Protein AF-A0A367JZ45-F1 (afdb_monomer)

Nearest PDB struc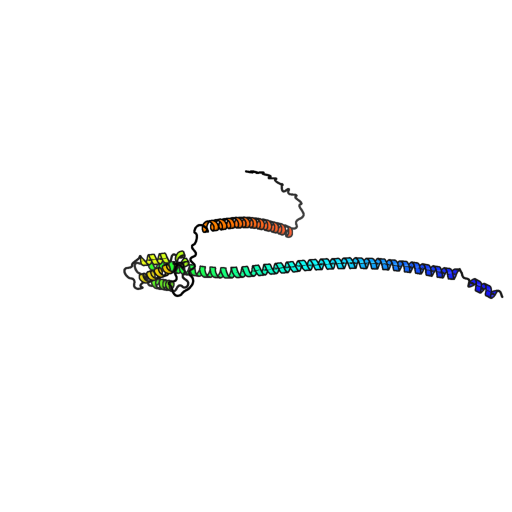tures (foldseek):
  8iyj-assembly1_R4  TM=3.536E-01  e=8.535E+00  Mus musculus

Mean predicted aligned error: 21.25 Å

Organism: Rhizopus stolonifer (NCBI:txid4846)

Secondary structure (DSSP, 8-state):
-THHHHHHHHH--HHHHHHHHHHHHHHHHHHHHHHHHHHHHHHHHHHHHHHHHHHHHHHHHHHHHHHHHHHHHHHHHHHHHHHHHHHHHHHHHHHHHHHHHHHHHHHHHHHHHHHHSSSS--HHHHHHHHHHHT-TT--HHHHHHTTHHHHHHHHHHPPPS--TT-HHHHHHHHHHHHHHHT--SS-----S----------TTHHHHHHHHHHHHHHHHHHHHHHHHHHHHHHHHHHHHHHHHHH-------------------------

Solvent-accessible surface area (backbone atoms only — not comparable to full-atom values): 15942 Å² total; per-residue (Å²): 129,70,74,62,57,54,56,50,53,66,66,58,40,65,67,56,57,50,5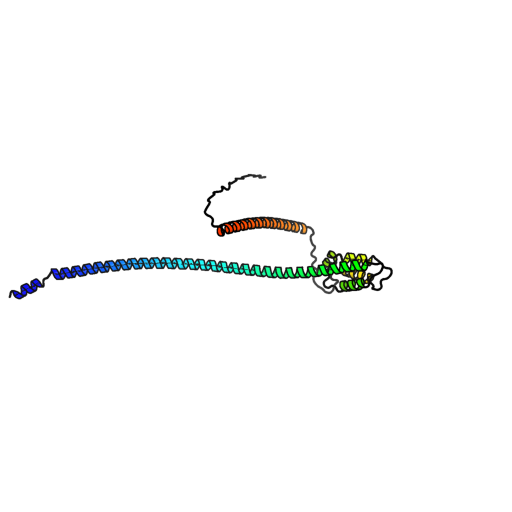2,51,51,53,50,52,52,51,49,50,52,51,52,52,53,49,53,51,52,50,50,53,54,48,52,51,50,50,52,52,50,52,54,51,53,52,54,51,53,52,50,53,52,51,53,51,53,53,53,52,50,53,54,52,51,52,51,53,51,54,52,51,51,55,52,50,54,54,51,52,55,54,50,55,52,52,54,54,51,50,54,51,50,53,56,53,36,47,50,46,54,50,35,53,52,39,51,69,70,56,82,45,71,42,72,67,28,50,56,46,49,51,53,61,73,67,50,79,87,80,44,40,66,58,37,58,75,55,40,42,54,58,50,27,50,54,46,55,72,55,81,56,94,52,64,96,74,45,59,50,58,53,28,45,52,50,38,53,50,51,58,57,52,62,55,74,94,81,69,82,84,82,82,82,88,82,82,92,76,86,77,81,77,68,85,72,57,57,61,57,53,50,51,50,52,50,52,55,51,52,54,51,50,53,50,51,52,53,50,52,50,52,51,49,54,50,51,52,50,51,48,52,52,49,49,52,67,78,51,79,66,76,89,77,85,70,87,75,84,79,76,84,76,83,75,88,72,90,77,88,78,92,131

Sequence (271 aa):
HNVNEEQIKERLAEGEVDQELIRLQNNQSTLSSEIQRLSTHLNEHEATKHSLLEKINDLEKEKQKQNEHIKQLHSHIKEKESTIQTLQTSAMEVDADTNKFEAFLDLRKRLRRSIFRGEEYSHDADVILSEVEQFKGVTFELVKQTSMGKLMKLITQRTFKTDPYHIHQRSTELLKHYAKLSIPVLAPTQTGRGSMVVLSVNAGREEELIMEMRGALSTLQEENTKLKQKLKLMQEGFKRLKEAIEHPSEPNIELDSFSLMDSSSDHVLLE

Structure (mmCIF, N/CA/C/O backbone):
data_AF-A0A367JZ45-F1
#
_entry.id   AF-A0A367JZ45-F1
#
loop_
_atom_site.group_PDB
_atom_site.id
_atom_site.type_symbol
_atom_site.label_atom_id
_atom_site.label_alt_id
_atom_site.label_comp_id
_atom_site.label_asym_id
_atom_site.label_entity_id
_atom_site.label_seq_id
_atom_site.pdbx_PDB_ins_code
_atom_site.Cartn_x
_atom_site.Cartn_y
_atom_site.Cartn_z
_atom_site.occupancy
_atom_site.B_iso_or_equiv
_atom_site.auth_seq_id
_atom_site.auth_comp_id
_atom_site.auth_asym_id
_atom_site.auth_atom_id
_atom_site.pdbx_PDB_model_num
ATOM 1 N N . HIS A 1 1 ? -74.337 -22.873 98.186 1.00 50.03 1 HIS A N 1
ATOM 2 C CA . HIS A 1 1 ? -74.145 -21.809 97.180 1.00 50.03 1 HIS A CA 1
ATOM 3 C C . HIS A 1 1 ? -72.691 -21.340 97.011 1.00 50.03 1 HIS A C 1
ATOM 5 O O . HIS A 1 1 ? -72.447 -20.634 96.050 1.00 50.03 1 HIS A O 1
ATOM 11 N N . ASN A 1 2 ? -71.713 -21.789 97.816 1.00 51.06 2 ASN A N 1
ATOM 12 C CA . ASN A 1 2 ? -70.320 -21.301 97.728 1.00 51.06 2 ASN A CA 1
ATOM 13 C C . ASN A 1 2 ? -69.438 -21.907 96.619 1.00 51.06 2 ASN A C 1
ATOM 15 O O . ASN A 1 2 ? -68.402 -21.338 96.313 1.00 51.06 2 ASN A O 1
ATOM 19 N N . VAL A 1 3 ? -69.829 -23.018 95.986 1.00 52.88 3 VAL A N 1
ATOM 20 C CA . VAL A 1 3 ? -68.952 -23.716 95.018 1.00 52.88 3 VAL A CA 1
ATOM 21 C C . VAL A 1 3 ? -68.835 -22.973 93.675 1.00 52.88 3 VAL A C 1
ATOM 23 O O . VAL A 1 3 ? -67.828 -23.099 92.989 1.00 52.88 3 VAL A O 1
ATOM 26 N N . ASN A 1 4 ? -69.820 -22.140 93.316 1.00 52.78 4 ASN A N 1
ATOM 27 C CA . ASN A 1 4 ? -69.794 -21.398 92.051 1.00 52.78 4 ASN A CA 1
ATOM 28 C C . ASN A 1 4 ? -69.031 -20.069 92.135 1.00 52.78 4 ASN A C 1
ATOM 30 O O . ASN A 1 4 ? -68.500 -19.632 91.123 1.00 52.78 4 ASN A O 1
ATOM 34 N N . GLU A 1 5 ? -68.939 -19.424 93.300 1.00 52.28 5 GLU A N 1
ATOM 35 C CA . GLU A 1 5 ? -68.187 -18.165 93.421 1.00 52.28 5 GLU A CA 1
ATOM 36 C C . GLU A 1 5 ? -66.673 -18.388 93.497 1.00 52.28 5 GLU A C 1
ATOM 38 O O . GLU A 1 5 ? -65.924 -17.569 92.971 1.00 52.28 5 GLU A O 1
ATOM 43 N N . GLU A 1 6 ? -66.209 -19.503 94.071 1.00 54.31 6 GLU A N 1
ATOM 44 C CA . GLU A 1 6 ? -64.788 -19.881 94.029 1.00 54.31 6 GLU A CA 1
ATOM 45 C C . GLU A 1 6 ? -64.353 -20.299 92.621 1.00 54.31 6 GLU A C 1
ATOM 47 O O . GLU A 1 6 ? -63.329 -19.820 92.156 1.00 54.31 6 GLU A O 1
ATOM 52 N N . GLN A 1 7 ? -65.170 -21.054 91.876 1.00 53.69 7 GLN A N 1
ATOM 53 C CA . GLN A 1 7 ? -64.872 -21.401 90.476 1.00 53.69 7 GLN A CA 1
ATOM 54 C C . GLN A 1 7 ? -64.932 -20.197 89.522 1.00 53.69 7 GLN A C 1
ATOM 56 O O . GLN A 1 7 ? -64.259 -20.186 88.492 1.00 53.69 7 GLN A O 1
ATOM 61 N N . ILE A 1 8 ? -65.728 -19.172 89.845 1.00 54.91 8 ILE A N 1
ATOM 62 C CA . ILE A 1 8 ? -65.777 -17.917 89.082 1.00 54.91 8 ILE A CA 1
ATOM 63 C C . ILE A 1 8 ? -64.606 -16.996 89.465 1.00 54.91 8 ILE A C 1
ATOM 65 O O . ILE A 1 8 ? -64.067 -16.334 88.586 1.00 54.91 8 ILE A O 1
ATOM 69 N N . LYS A 1 9 ? -64.147 -16.992 90.725 1.00 53.91 9 LYS A N 1
ATOM 70 C CA . LYS A 1 9 ? -62.942 -16.257 91.160 1.00 53.91 9 LYS A CA 1
ATOM 71 C C . LYS A 1 9 ? -61.630 -16.914 90.723 1.00 53.91 9 LYS A C 1
ATOM 73 O O . LYS A 1 9 ? -60.683 -16.205 90.422 1.00 53.91 9 LYS A O 1
ATOM 78 N N . GLU A 1 10 ? -61.596 -18.238 90.614 1.00 53.47 10 GLU A N 1
ATOM 79 C CA . GLU A 1 10 ? -60.477 -19.005 90.049 1.00 53.47 10 GLU A CA 1
ATOM 80 C C . GLU A 1 10 ? -60.390 -18.840 88.520 1.00 53.47 10 GLU A C 1
ATOM 82 O O . GLU A 1 10 ? -59.304 -18.872 87.951 1.00 53.47 10 GLU A O 1
ATOM 87 N N . ARG A 1 11 ? -61.527 -18.569 87.856 1.00 51.16 11 ARG A N 1
ATOM 88 C CA . ARG A 1 11 ? -61.599 -18.173 86.436 1.00 51.16 11 ARG A CA 1
ATOM 89 C C . ARG A 1 11 ? -61.439 -16.671 86.184 1.00 51.16 11 ARG A C 1
ATOM 91 O O . ARG A 1 11 ? -61.138 -16.293 85.056 1.00 51.16 11 ARG A O 1
ATOM 98 N N . LEU A 1 12 ? -61.572 -15.821 87.206 1.00 46.72 12 LEU A N 1
ATOM 99 C CA . LEU A 1 12 ? -61.081 -14.432 87.226 1.00 46.72 12 LEU A CA 1
ATOM 100 C C . LEU A 1 12 ? -59.554 -14.425 87.423 1.00 46.72 12 LEU A C 1
ATOM 102 O O . LEU A 1 12 ? -59.001 -13.689 88.237 1.00 46.72 12 LEU A O 1
ATOM 106 N N . ALA A 1 13 ? -58.874 -15.280 86.662 1.00 54.31 13 ALA A N 1
ATOM 107 C CA . ALA A 1 13 ? -57.441 -15.306 86.495 1.00 54.31 13 ALA A CA 1
ATOM 108 C C . ALA A 1 13 ? -57.025 -14.057 85.704 1.00 54.31 13 ALA A C 1
ATOM 110 O O . ALA A 1 13 ? -56.697 -14.126 84.520 1.00 54.31 13 ALA A O 1
ATOM 111 N N . GLU A 1 14 ? -57.008 -12.905 86.378 1.00 53.56 14 GLU A N 1
ATOM 112 C CA . GLU A 1 14 ? -56.306 -11.699 85.916 1.00 53.56 14 GLU A CA 1
ATOM 113 C C . GLU A 1 14 ? -54.862 -12.057 85.502 1.00 53.56 14 GLU A C 1
ATOM 115 O O . GLU A 1 14 ? -54.337 -11.511 84.542 1.00 53.56 14 GLU A O 1
ATOM 120 N N . GLY A 1 15 ? -54.272 -13.095 86.113 1.00 55.81 15 GLY A N 1
ATOM 121 C CA . GLY A 1 15 ? -52.968 -13.644 85.741 1.00 55.81 15 GLY A CA 1
ATOM 122 C C . GLY A 1 15 ? -52.887 -14.465 84.441 1.00 55.81 15 GLY A C 1
ATOM 123 O O . GLY A 1 15 ? -51.801 -14.515 83.871 1.00 55.81 15 GLY A O 1
ATOM 124 N N . GLU A 1 16 ? -53.956 -15.104 83.942 1.00 60.00 16 GLU A N 1
ATOM 125 C CA . GLU A 1 16 ? -53.906 -15.824 82.645 1.00 60.00 16 GLU A CA 1
ATOM 126 C C . GLU A 1 16 ? -54.104 -14.865 81.468 1.00 60.00 16 GLU A C 1
ATOM 128 O O . GLU A 1 16 ? -53.360 -14.932 80.488 1.00 60.00 16 GLU A O 1
ATOM 133 N N . VAL A 1 17 ? -55.046 -13.926 81.595 1.00 67.38 17 VAL A N 1
ATOM 134 C CA . VAL A 1 17 ? -55.303 -12.900 80.573 1.00 67.38 17 VAL A CA 1
ATOM 135 C C . VAL A 1 17 ? -54.111 -11.944 80.450 1.00 67.38 17 VAL A C 1
ATOM 137 O O . VAL A 1 17 ? -53.692 -11.645 79.331 1.00 67.38 17 VAL A O 1
ATOM 140 N N . ASP A 1 18 ? -53.492 -11.539 81.566 1.00 75.25 18 ASP A N 1
ATOM 141 C CA . ASP A 1 18 ? -52.266 -10.730 81.533 1.00 75.25 18 ASP A CA 1
ATOM 142 C C . ASP A 1 18 ? -51.076 -11.506 80.952 1.00 75.25 18 ASP A C 1
ATOM 144 O O . ASP A 1 18 ? -50.286 -10.945 80.192 1.00 75.25 18 ASP A O 1
ATOM 148 N N . GLN A 1 19 ? -50.942 -12.808 81.235 1.00 81.69 19 GLN A N 1
ATOM 149 C CA . GLN A 1 19 ? -49.889 -13.628 80.622 1.00 81.69 19 GLN A CA 1
ATOM 150 C C . 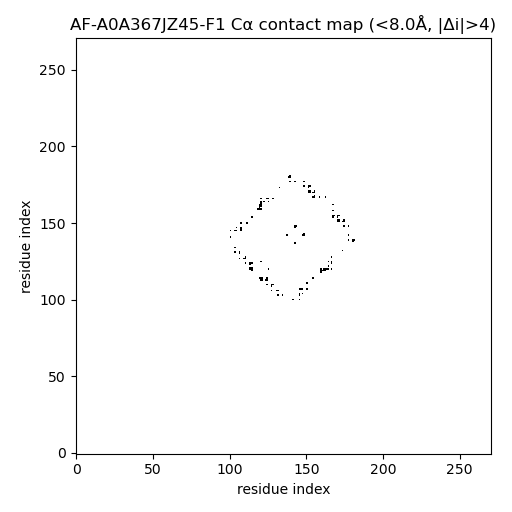GLN A 1 19 ? -50.060 -13.763 79.106 1.00 81.69 19 GLN A C 1
ATOM 152 O O . GLN A 1 19 ? -49.068 -13.734 78.370 1.00 81.69 19 GLN A O 1
ATOM 157 N N . GLU A 1 20 ? -51.290 -13.911 78.620 1.00 86.00 20 GLU A N 1
ATOM 158 C CA . GLU A 1 20 ? -51.578 -13.995 77.189 1.00 86.00 20 GLU A CA 1
ATOM 159 C C . GLU A 1 20 ? -51.372 -12.645 76.484 1.00 86.00 20 GLU A C 1
ATOM 161 O O . GLU A 1 20 ? -50.767 -12.598 75.408 1.00 86.00 20 GLU A O 1
ATOM 166 N N . LEU A 1 21 ? -51.746 -11.538 77.133 1.00 86.12 21 LEU A N 1
ATOM 167 C CA . LEU A 1 21 ? -51.479 -10.182 76.652 1.00 86.12 21 LEU A CA 1
ATOM 168 C C . LEU A 1 21 ? -49.971 -9.900 76.558 1.00 86.12 21 LEU A C 1
ATOM 170 O O . LEU A 1 21 ? -49.502 -9.414 75.529 1.00 86.12 21 LEU A O 1
ATOM 174 N N . ILE A 1 22 ? -49.191 -10.278 77.577 1.00 88.50 22 ILE A N 1
ATOM 175 C CA . ILE A 1 22 ? -47.724 -10.153 77.575 1.00 88.50 22 ILE A CA 1
ATOM 176 C C . ILE A 1 22 ? -47.105 -10.988 76.444 1.00 88.50 22 ILE A C 1
ATOM 178 O O . ILE A 1 22 ? -46.196 -10.523 75.754 1.00 88.50 22 ILE A O 1
ATOM 182 N N . ARG A 1 23 ? -47.596 -12.212 76.199 1.00 91.19 23 ARG A N 1
ATOM 183 C CA . ARG A 1 23 ? -47.135 -13.047 75.073 1.00 91.19 23 ARG A CA 1
ATOM 184 C C . ARG A 1 23 ? -47.431 -12.403 73.724 1.00 91.19 23 ARG A C 1
ATOM 186 O O . ARG A 1 23 ? -46.550 -12.373 72.868 1.00 91.19 23 ARG A O 1
ATOM 193 N N . LEU A 1 24 ? -48.633 -11.864 73.537 1.00 92.00 24 LEU A N 1
ATOM 194 C CA . LEU A 1 24 ? -49.008 -11.134 72.324 1.00 92.00 24 LEU A CA 1
ATOM 195 C C . LEU A 1 24 ? -48.123 -9.904 72.110 1.00 92.00 24 LEU A C 1
ATOM 197 O O . LEU A 1 24 ? -47.658 -9.676 70.996 1.00 92.00 24 LEU A O 1
ATOM 201 N N . GLN A 1 25 ? -47.828 -9.160 73.172 1.00 92.56 25 GLN A N 1
ATOM 202 C CA . GLN A 1 25 ? -46.975 -7.975 73.121 1.00 92.56 25 GLN A CA 1
ATOM 203 C C . GLN A 1 25 ? -45.516 -8.332 72.780 1.00 92.56 25 GLN A C 1
ATOM 205 O O . GLN A 1 25 ? -44.888 -7.673 71.950 1.00 92.56 25 GLN A O 1
ATOM 210 N N . ASN A 1 26 ? -44.998 -9.432 73.335 1.00 92.81 26 ASN A N 1
ATOM 211 C CA . ASN A 1 26 ? -43.682 -9.974 72.986 1.00 92.81 26 ASN A CA 1
ATOM 212 C C . ASN A 1 26 ? -43.626 -10.470 71.534 1.00 92.81 26 ASN A C 1
ATOM 214 O O . ASN A 1 26 ? -42.658 -10.196 70.821 1.00 92.81 26 ASN A O 1
ATOM 218 N N . ASN A 1 27 ? -44.675 -11.148 71.064 1.00 94.31 27 ASN A N 1
ATOM 219 C CA . ASN A 1 27 ? -44.781 -11.584 69.674 1.00 94.31 27 ASN A CA 1
ATOM 220 C C . ASN A 1 27 ? -44.848 -10.385 68.722 1.00 94.31 27 ASN A C 1
ATOM 222 O O . ASN A 1 27 ? -44.156 -10.378 67.709 1.00 94.31 27 ASN A O 1
ATOM 226 N N . GLN A 1 28 ? -45.615 -9.347 69.062 1.00 95.06 28 GLN A N 1
ATOM 227 C CA . GLN A 1 28 ? -45.699 -8.112 68.284 1.00 95.06 28 GLN A CA 1
ATOM 228 C C . GLN A 1 28 ? -44.343 -7.400 68.209 1.00 95.06 28 GLN A C 1
ATOM 230 O O . GLN A 1 28 ? -43.940 -6.970 67.130 1.00 95.06 28 GLN A O 1
ATOM 235 N N . SER A 1 29 ? -43.617 -7.317 69.328 1.00 95.00 29 SER A N 1
ATOM 236 C CA . SER A 1 29 ? -42.257 -6.766 69.370 1.00 95.00 29 SER A CA 1
ATOM 237 C C . SER A 1 29 ? -41.299 -7.560 68.475 1.00 95.00 29 SER A C 1
ATOM 239 O O . SER A 1 29 ? -40.588 -6.984 67.648 1.00 95.00 29 SER A O 1
ATOM 241 N N . THR A 1 30 ? -41.352 -8.893 68.555 1.00 95.50 30 THR A N 1
ATOM 242 C CA . THR A 1 30 ? -40.528 -9.790 67.731 1.00 95.50 30 THR A CA 1
ATOM 243 C C . THR A 1 30 ? -40.833 -9.605 66.246 1.00 95.50 30 THR A C 1
ATOM 245 O O . THR A 1 30 ? -39.921 -9.359 65.458 1.00 95.50 30 THR A O 1
ATOM 248 N N . LEU A 1 31 ? -42.111 -9.613 65.864 1.00 95.69 31 LEU A N 1
ATOM 249 C CA . LEU A 1 31 ? -42.534 -9.429 64.477 1.00 95.69 31 LEU A CA 1
ATOM 250 C C . LEU A 1 31 ? -42.145 -8.043 63.946 1.00 95.69 31 LEU A C 1
ATOM 252 O O . LEU A 1 31 ? -41.686 -7.913 62.816 1.00 95.69 31 LEU A O 1
ATOM 256 N N . SER A 1 32 ? -42.269 -7.002 64.775 1.00 96.25 32 SER A N 1
ATOM 257 C CA . SER A 1 32 ? -41.842 -5.646 64.421 1.00 96.25 32 SER A CA 1
ATOM 258 C C . SER A 1 32 ? -40.332 -5.569 64.186 1.00 96.25 32 SER A C 1
ATOM 260 O O . SER A 1 32 ? -39.891 -4.895 63.254 1.00 96.25 32 SER A O 1
ATOM 262 N N . SER A 1 33 ? -39.538 -6.269 65.000 1.00 96.00 33 SER A N 1
ATOM 263 C CA . SER A 1 33 ? -38.084 -6.335 64.826 1.00 96.00 33 SER A CA 1
ATOM 264 C C . SER A 1 33 ? -37.697 -7.064 63.534 1.00 96.00 33 SER A C 1
ATOM 266 O O . SER A 1 33 ? -36.792 -6.636 62.816 1.00 96.00 33 SER A O 1
ATOM 268 N N . GLU A 1 34 ? -38.436 -8.116 63.177 1.00 96.88 34 GLU A N 1
ATOM 269 C CA . GLU A 1 34 ? -38.213 -8.873 61.948 1.00 96.88 34 GLU A CA 1
ATOM 270 C C . GLU A 1 34 ? -38.610 -8.071 60.703 1.00 96.88 34 GLU A C 1
ATOM 272 O O . GLU A 1 34 ? -37.856 -8.044 59.730 1.00 96.88 34 GLU A O 1
ATOM 277 N N . ILE A 1 35 ? -39.722 -7.329 60.756 1.00 96.81 35 ILE A N 1
ATOM 278 C CA . ILE A 1 35 ? -40.128 -6.393 59.696 1.00 96.81 35 ILE A CA 1
ATOM 279 C C . ILE A 1 35 ? -39.058 -5.316 59.486 1.00 96.81 35 ILE A C 1
ATOM 281 O O . ILE A 1 35 ? -38.701 -5.024 58.344 1.00 96.81 35 ILE A O 1
ATOM 285 N N . GLN A 1 36 ? -38.510 -4.744 60.563 1.00 96.25 36 GLN A N 1
ATOM 286 C CA . GLN A 1 36 ? -37.413 -3.779 60.452 1.00 96.25 36 GLN A CA 1
ATOM 287 C C . GLN A 1 36 ? -36.176 -4.404 59.805 1.00 96.25 36 GLN A C 1
ATOM 289 O O . GLN A 1 36 ? -35.610 -3.806 58.891 1.00 96.25 36 GLN A O 1
ATOM 294 N N . ARG A 1 37 ? -35.800 -5.623 60.209 1.00 97.25 37 ARG A N 1
ATOM 295 C CA . ARG A 1 37 ? -34.661 -6.343 59.625 1.00 97.25 37 ARG A CA 1
ATOM 296 C C . ARG A 1 37 ? -34.859 -6.653 58.140 1.00 97.25 37 ARG A C 1
ATOM 298 O O . ARG A 1 37 ? -33.922 -6.550 57.354 1.00 97.25 37 ARG A O 1
ATOM 305 N N . LEU A 1 38 ? -36.069 -7.034 57.737 1.00 97.38 38 LEU A N 1
ATOM 306 C CA . LEU A 1 38 ? -36.395 -7.259 56.329 1.00 97.38 38 LEU A CA 1
ATOM 307 C C . LEU A 1 38 ? -36.345 -5.953 55.531 1.00 97.38 38 LEU A C 1
ATOM 309 O O . LEU A 1 38 ? -35.819 -5.945 54.423 1.00 97.38 38 LEU A O 1
ATOM 313 N N . SER A 1 39 ? -36.825 -4.848 56.105 1.00 96.56 39 SER A N 1
ATOM 314 C CA . SER A 1 39 ? -36.772 -3.523 55.477 1.00 96.56 39 SER A CA 1
ATOM 315 C C . SER A 1 39 ? -35.334 -3.052 55.240 1.00 96.56 39 SER A C 1
ATOM 317 O O . SER A 1 39 ? -35.002 -2.613 54.139 1.00 96.56 39 SER A O 1
ATOM 319 N N . THR A 1 40 ? -34.438 -3.219 56.222 1.00 96.81 40 THR A N 1
ATOM 320 C CA . THR A 1 40 ? -33.014 -2.887 56.040 1.00 96.81 40 THR A CA 1
ATOM 321 C C . THR A 1 40 ? -32.376 -3.746 54.954 1.00 96.81 40 THR A C 1
ATOM 323 O O . THR A 1 40 ? -31.704 -3.218 54.072 1.00 96.81 40 THR A O 1
ATOM 326 N N . HIS A 1 41 ? -32.654 -5.051 54.954 1.00 97.25 41 HIS A N 1
ATOM 327 C CA . HIS A 1 41 ? -32.102 -5.974 53.964 1.00 97.25 41 HIS A CA 1
ATOM 328 C C . HIS A 1 41 ? -32.631 -5.703 52.543 1.00 97.25 41 HIS A C 1
ATOM 330 O O . HIS A 1 41 ? -31.920 -5.905 51.557 1.00 97.25 41 HIS A O 1
ATOM 336 N N . LEU A 1 42 ? -33.876 -5.233 52.422 1.00 97.12 42 LEU A N 1
ATOM 337 C CA . LEU A 1 42 ? -34.467 -4.830 51.149 1.00 97.12 42 LEU A CA 1
ATOM 338 C C . LEU A 1 42 ? -33.807 -3.549 50.624 1.00 97.12 42 LEU A C 1
ATOM 340 O O . LEU A 1 42 ? -33.414 -3.514 49.460 1.00 97.12 42 LEU A O 1
ATOM 344 N N . ASN A 1 43 ? -33.582 -2.554 51.486 1.00 96.50 43 ASN A N 1
ATOM 345 C CA . ASN A 1 43 ? -32.869 -1.327 51.118 1.00 96.50 43 ASN A CA 1
ATOM 346 C C . ASN A 1 43 ? -31.418 -1.603 50.684 1.00 96.50 43 ASN A C 1
ATOM 348 O O . ASN A 1 43 ? -30.945 -1.040 49.698 1.00 96.50 43 ASN A O 1
ATOM 352 N N . GLU A 1 44 ? -30.711 -2.502 51.372 1.00 97.06 44 GLU A N 1
ATOM 353 C CA . GLU A 1 44 ? -29.365 -2.942 50.975 1.00 97.06 44 GLU A CA 1
ATOM 354 C C . GLU A 1 44 ? -29.375 -3.641 49.606 1.00 97.06 44 GLU A C 1
ATOM 356 O O . GLU A 1 44 ? -28.514 -3.396 48.753 1.00 97.06 44 GLU A O 1
ATOM 361 N N . HIS A 1 45 ? -30.382 -4.480 49.353 1.00 97.50 45 HIS A N 1
ATOM 362 C CA . HIS A 1 45 ? -30.555 -5.130 48.058 1.00 97.50 45 HIS A CA 1
ATOM 363 C C . HIS A 1 45 ? -30.874 -4.119 46.941 1.00 97.50 45 HIS A C 1
ATOM 365 O O . HIS A 1 45 ? -30.386 -4.246 45.817 1.00 97.50 45 HIS A O 1
ATOM 371 N N . GLU A 1 46 ? -31.660 -3.081 47.222 1.00 97.56 46 GLU A N 1
ATOM 372 C CA . GLU A 1 46 ? -31.913 -2.004 46.261 1.00 97.56 46 GLU A CA 1
ATOM 373 C C . GLU A 1 46 ? -30.653 -1.186 45.964 1.00 97.56 46 GLU A C 1
ATOM 375 O O . GLU A 1 46 ? -30.371 -0.906 44.795 1.00 97.56 46 GLU A O 1
ATOM 380 N N . ALA A 1 47 ? -29.850 -0.873 46.983 1.00 96.50 47 ALA A N 1
ATOM 381 C CA . ALA A 1 47 ? -28.588 -0.159 46.814 1.00 96.50 47 ALA A CA 1
ATOM 382 C C . ALA A 1 47 ? -27.587 -0.957 45.960 1.00 96.50 47 ALA A C 1
ATOM 384 O O . ALA A 1 47 ? -27.001 -0.428 45.012 1.00 96.50 47 ALA A O 1
ATOM 385 N N . THR A 1 48 ? -27.431 -2.253 46.244 1.00 97.50 48 THR A N 1
ATOM 386 C CA . THR A 1 48 ? -26.558 -3.141 45.456 1.00 97.50 48 THR A CA 1
ATOM 387 C C . THR A 1 48 ? -27.055 -3.297 44.022 1.00 97.50 48 THR A C 1
ATOM 389 O O . THR A 1 48 ? -26.261 -3.193 43.086 1.00 97.50 48 THR A O 1
ATOM 392 N N . LYS A 1 49 ? -28.369 -3.454 43.817 1.00 98.06 49 LYS A N 1
ATOM 393 C CA . LYS A 1 49 ? -28.977 -3.460 42.480 1.00 98.06 49 LYS A CA 1
ATOM 394 C C . LYS A 1 49 ? -28.657 -2.176 41.714 1.00 98.06 49 LYS A C 1
ATOM 396 O O . LYS A 1 49 ? -28.298 -2.255 40.542 1.00 98.06 49 LYS A O 1
ATOM 401 N N . HIS A 1 50 ? -28.782 -1.011 42.348 1.00 97.56 50 HIS A N 1
ATOM 402 C CA . HIS A 1 50 ? -28.506 0.264 41.689 1.00 97.56 50 HIS A CA 1
ATOM 403 C C . HIS A 1 50 ? -27.031 0.385 41.283 1.00 97.56 50 HIS A C 1
ATOM 405 O O . HIS A 1 50 ? -26.738 0.700 40.132 1.00 97.56 50 HIS A O 1
ATOM 411 N N . SER A 1 51 ? -26.112 0.008 42.178 1.00 97.94 51 SER A N 1
ATOM 412 C CA . SER A 1 51 ? -24.670 -0.017 41.894 1.00 97.94 51 SER A CA 1
ATOM 413 C C . SER A 1 51 ? -24.307 -0.961 40.739 1.00 97.94 51 SER A C 1
ATOM 415 O O . SER A 1 51 ? -23.489 -0.623 39.882 1.00 97.94 51 SER A O 1
ATOM 417 N N . LEU A 1 52 ? -24.939 -2.137 40.666 1.00 98.00 52 LEU A N 1
ATOM 418 C CA . LEU A 1 52 ? -24.722 -3.073 39.561 1.00 98.00 52 LEU A CA 1
ATOM 419 C C . LEU A 1 52 ? -25.244 -2.528 38.228 1.00 98.00 52 LEU A C 1
ATOM 421 O O . LEU A 1 52 ? -24.576 -2.691 37.210 1.00 98.00 52 LEU A O 1
ATOM 425 N N . LEU A 1 53 ? -26.405 -1.869 38.224 1.00 97.88 53 LEU A N 1
ATOM 426 C CA . LEU A 1 53 ? -26.959 -1.248 37.017 1.00 97.88 53 LEU A CA 1
ATOM 427 C C . LEU A 1 53 ? -26.073 -0.110 36.498 1.00 97.88 53 LEU A C 1
ATOM 429 O O . LEU A 1 53 ? -25.857 -0.011 35.291 1.00 97.88 53 LEU A O 1
ATOM 433 N N . GLU A 1 54 ? -25.516 0.705 37.391 1.00 97.75 54 GLU A N 1
ATOM 434 C CA . GLU A 1 54 ? -24.556 1.750 37.026 1.00 97.75 54 GLU A CA 1
ATOM 435 C C . GLU A 1 54 ? -23.288 1.146 36.408 1.00 97.75 54 GLU A C 1
ATOM 437 O O . GLU A 1 54 ? -22.870 1.541 35.319 1.00 97.75 54 GLU A O 1
ATOM 442 N N . LYS A 1 55 ? -22.750 0.089 37.026 1.00 98.12 55 LYS A N 1
ATOM 443 C CA . LYS A 1 55 ? -21.579 -0.621 36.503 1.00 98.12 55 LYS A CA 1
ATOM 444 C C . LYS A 1 55 ? -21.830 -1.264 35.137 1.00 98.12 55 LYS A C 1
ATOM 446 O O . LYS A 1 55 ? -20.934 -1.271 34.297 1.00 98.12 55 LYS A O 1
ATOM 451 N N . ILE A 1 56 ? -23.030 -1.797 34.896 1.00 97.88 56 ILE A N 1
ATOM 452 C CA . ILE A 1 56 ? -23.425 -2.313 33.577 1.00 97.88 56 ILE A CA 1
ATOM 453 C C . ILE A 1 56 ? -23.409 -1.184 32.542 1.00 97.88 56 ILE A C 1
ATOM 455 O O . ILE A 1 56 ? -22.811 -1.352 31.482 1.00 97.88 56 ILE A O 1
ATOM 459 N N . ASN A 1 57 ? -23.989 -0.028 32.862 1.00 97.75 57 ASN A N 1
ATOM 460 C CA . ASN A 1 57 ? -24.029 1.124 31.960 1.00 97.75 57 ASN A CA 1
ATOM 461 C C . ASN A 1 57 ? -22.620 1.636 31.604 1.00 97.75 57 ASN A C 1
ATOM 463 O O . ASN A 1 57 ? -22.339 1.963 30.449 1.00 97.75 57 ASN A O 1
ATOM 467 N N . ASP A 1 58 ? -21.704 1.668 32.573 1.00 97.81 58 ASP A N 1
ATOM 468 C CA . ASP A 1 58 ? -20.313 2.058 32.325 1.00 97.81 58 ASP A CA 1
ATOM 469 C C . ASP A 1 58 ? -19.583 1.056 31.423 1.00 97.81 58 ASP A C 1
ATOM 471 O O . ASP A 1 58 ? -18.890 1.452 30.480 1.00 97.81 58 ASP A O 1
ATOM 475 N N . LEU A 1 59 ? -19.784 -0.245 31.654 1.00 97.56 59 LEU A N 1
ATOM 476 C CA . LEU A 1 59 ? -19.226 -1.298 30.805 1.00 97.56 59 LEU A CA 1
ATOM 477 C C . LEU A 1 59 ? -19.798 -1.259 29.381 1.00 97.56 59 LEU A C 1
ATOM 479 O O . LEU A 1 59 ? -19.065 -1.497 28.421 1.00 97.56 59 LEU A O 1
ATOM 483 N N . GLU A 1 60 ? -21.080 -0.934 29.215 1.00 97.25 60 GLU A N 1
ATOM 484 C CA . GLU A 1 60 ? -21.703 -0.771 27.898 1.00 97.25 60 GLU A CA 1
ATOM 485 C C . GLU A 1 60 ? -21.108 0.412 27.126 1.00 97.25 60 GLU A C 1
ATOM 487 O O . GLU A 1 60 ? -20.779 0.269 25.943 1.00 97.25 60 GLU A O 1
ATOM 492 N N . LYS A 1 61 ? -20.880 1.549 27.795 1.00 97.62 61 LYS A N 1
ATOM 493 C CA . LYS A 1 61 ? -20.200 2.708 27.195 1.00 97.62 61 LYS A CA 1
ATOM 494 C C . LYS A 1 61 ? -18.767 2.382 26.788 1.00 97.62 61 LYS A C 1
ATOM 496 O O . LYS A 1 61 ? -18.341 2.757 25.696 1.00 97.62 61 LYS A O 1
ATOM 501 N N . GLU A 1 62 ? -18.020 1.684 27.639 1.00 97.38 62 GLU A N 1
ATOM 502 C CA . GLU A 1 62 ? -16.640 1.294 27.337 1.00 97.38 62 GLU A CA 1
ATOM 503 C C . GLU A 1 62 ? -16.581 0.317 26.156 1.00 97.38 62 GLU A C 1
ATOM 505 O O . GLU A 1 62 ? -15.815 0.515 25.211 1.00 97.38 62 GLU A O 1
ATOM 510 N N . LYS A 1 63 ? -17.475 -0.677 26.129 1.00 97.62 63 LYS A N 1
ATOM 511 C CA . LYS A 1 63 ? -17.628 -1.592 24.992 1.00 97.62 63 LYS A CA 1
ATOM 512 C C . LYS A 1 63 ? -17.927 -0.841 23.694 1.00 97.62 63 LYS A C 1
ATOM 514 O O . LYS A 1 63 ? -17.389 -1.197 22.644 1.00 97.62 63 LYS A O 1
ATOM 519 N N . GLN A 1 64 ? -18.776 0.187 23.739 1.00 97.12 64 GLN A N 1
ATOM 520 C CA . GLN A 1 64 ? -19.084 0.995 22.561 1.00 97.12 64 GLN A CA 1
ATOM 521 C C . GLN A 1 64 ? -17.842 1.732 22.039 1.00 97.12 64 GLN A C 1
ATOM 523 O O . GLN A 1 64 ? -17.547 1.637 20.846 1.00 97.12 64 GLN A O 1
ATOM 528 N N . LYS A 1 65 ? -17.070 2.379 22.922 1.00 96.88 65 LYS A N 1
ATOM 529 C CA . LYS A 1 65 ? -15.814 3.058 22.556 1.00 96.88 65 LYS A CA 1
ATOM 530 C C . LYS A 1 65 ? -14.799 2.100 21.939 1.00 96.88 65 LYS A C 1
ATOM 532 O O . LYS A 1 65 ? -14.204 2.403 20.906 1.00 96.88 65 LYS A O 1
ATOM 537 N N . GLN A 1 66 ? -14.628 0.920 22.532 1.00 95.75 66 GLN A N 1
ATOM 538 C CA . GLN A 1 66 ? -13.728 -0.103 21.996 1.00 95.75 66 GLN A CA 1
ATOM 539 C C . GLN A 1 66 ? -14.165 -0.564 20.604 1.00 95.75 66 GLN A C 1
ATOM 541 O O . GLN A 1 66 ? -13.335 -0.706 19.707 1.00 95.75 66 GLN A O 1
ATOM 546 N N . ASN A 1 67 ? -15.469 -0.737 20.383 1.00 96.31 67 ASN A N 1
ATOM 547 C CA . ASN A 1 67 ? -15.997 -1.123 19.078 1.00 96.31 67 ASN A CA 1
ATOM 548 C C . ASN A 1 67 ? -15.775 -0.032 18.011 1.00 96.31 67 ASN A C 1
ATOM 550 O O . ASN A 1 67 ? -15.475 -0.338 16.858 1.00 96.31 67 ASN A O 1
ATOM 554 N N . GLU A 1 68 ? -15.885 1.245 18.381 1.00 95.94 68 GLU A N 1
ATOM 555 C CA . GLU A 1 68 ? -15.544 2.371 17.503 1.00 95.94 68 GLU A CA 1
ATOM 556 C C . GLU A 1 68 ? -14.047 2.394 17.167 1.00 95.94 68 GLU A C 1
ATOM 558 O O . GLU A 1 68 ? -13.684 2.539 15.997 1.00 95.94 68 GLU A O 1
ATOM 563 N N . HIS A 1 69 ? -13.180 2.154 18.152 1.00 96.12 69 HIS A N 1
ATOM 564 C CA . HIS A 1 69 ? -11.737 2.071 17.933 1.00 96.12 69 HIS A CA 1
ATOM 565 C C . HIS A 1 69 ? -11.351 0.911 17.000 1.00 96.12 69 HIS A C 1
ATOM 567 O O . HIS A 1 69 ? -10.573 1.094 16.063 1.00 96.12 69 HIS A O 1
ATOM 573 N N . ILE A 1 70 ? -11.957 -0.268 17.179 1.00 96.38 70 ILE A N 1
ATOM 574 C CA . ILE A 1 70 ? -11.752 -1.424 16.291 1.00 96.38 70 ILE A CA 1
ATOM 575 C C . ILE A 1 70 ? -12.167 -1.090 14.851 1.00 96.38 70 ILE A C 1
ATOM 577 O O . ILE A 1 70 ? -11.453 -1.431 13.907 1.00 96.38 70 ILE A O 1
ATOM 581 N N . LYS A 1 71 ? -13.291 -0.389 14.656 1.00 95.56 71 LYS A N 1
ATOM 582 C CA . LYS A 1 71 ? -13.724 0.050 13.318 1.00 95.56 71 LYS A CA 1
ATOM 583 C C . LYS A 1 71 ? -12.709 0.991 12.665 1.00 95.56 71 LYS A C 1
ATOM 585 O O . LYS A 1 71 ? -12.427 0.837 11.477 1.00 95.56 71 LYS A O 1
ATOM 590 N N . GLN A 1 72 ? -12.145 1.929 13.424 1.00 96.25 72 GLN A N 1
ATOM 591 C CA . GLN A 1 72 ? -11.102 2.833 12.926 1.00 96.25 72 GLN A CA 1
ATOM 592 C C . GLN A 1 72 ? -9.838 2.065 12.522 1.00 96.25 72 GLN A C 1
ATOM 594 O O . GLN A 1 72 ? -9.317 2.270 11.426 1.00 96.25 72 GLN A O 1
ATOM 599 N N . LEU A 1 73 ? -9.386 1.126 13.359 1.00 96.00 73 LEU A N 1
ATOM 600 C CA . LEU A 1 73 ? -8.231 0.279 13.055 1.00 96.00 73 LEU A CA 1
ATOM 601 C C . LEU A 1 73 ? -8.447 -0.556 11.788 1.00 96.00 73 LEU A C 1
ATOM 603 O O . LEU A 1 73 ? -7.566 -0.590 10.931 1.00 96.00 73 LEU A O 1
ATOM 607 N N . HIS A 1 74 ? -9.624 -1.164 11.610 1.00 94.50 74 HIS A N 1
ATOM 608 C CA . HIS A 1 74 ? -9.946 -1.884 10.374 1.00 94.50 74 HIS A CA 1
ATOM 609 C C . HIS A 1 74 ? -9.892 -0.986 9.133 1.00 94.50 74 HIS A C 1
ATOM 611 O O . HIS A 1 74 ? -9.404 -1.419 8.089 1.00 94.50 74 HIS A O 1
ATOM 617 N N . SER A 1 75 ? -10.352 0.265 9.236 1.00 94.31 75 SER A N 1
ATOM 618 C CA . SER A 1 75 ? -10.250 1.224 8.132 1.00 94.31 75 SER A CA 1
ATOM 619 C C . SER A 1 75 ? -8.792 1.507 7.762 1.00 94.31 75 SER A C 1
ATOM 621 O O . SER A 1 75 ? -8.441 1.468 6.584 1.00 94.31 75 SER A O 1
ATOM 623 N N . HIS A 1 76 ? -7.929 1.729 8.758 1.00 93.75 76 HIS A N 1
ATOM 624 C CA . HIS A 1 76 ? -6.502 1.952 8.526 1.00 93.75 76 HIS A CA 1
ATOM 625 C C . HIS A 1 76 ? -5.796 0.727 7.940 1.00 93.75 76 HIS A C 1
ATOM 627 O O . HIS A 1 76 ? -4.974 0.877 7.039 1.00 93.75 76 HIS A O 1
ATOM 633 N N . ILE A 1 77 ? -6.121 -0.482 8.406 1.00 94.38 77 ILE A N 1
ATOM 634 C CA . ILE A 1 77 ? -5.559 -1.720 7.845 1.00 94.38 77 ILE A CA 1
ATOM 635 C C . ILE A 1 77 ? -5.910 -1.826 6.359 1.00 94.38 77 ILE A C 1
ATOM 637 O O . ILE A 1 77 ? -5.018 -2.017 5.536 1.00 94.38 77 ILE A O 1
ATOM 641 N N . LYS A 1 78 ? -7.179 -1.605 6.002 1.00 94.62 78 LYS A N 1
ATOM 642 C CA . LYS A 1 78 ? -7.641 -1.665 4.611 1.00 94.62 78 LYS A CA 1
ATOM 643 C C . LYS A 1 78 ? -6.938 -0.641 3.711 1.00 94.62 78 LYS A C 1
ATOM 645 O O . LYS A 1 78 ? -6.573 -0.947 2.577 1.00 94.62 78 LYS A O 1
ATOM 650 N N . GLU A 1 79 ? -6.717 0.572 4.213 1.00 93.06 79 GLU A N 1
ATOM 651 C CA . GLU A 1 79 ? -5.959 1.610 3.505 1.00 93.06 79 GLU A CA 1
ATOM 652 C C . GLU A 1 79 ? -4.502 1.174 3.266 1.00 93.06 79 GLU A C 1
ATOM 654 O O . GLU A 1 79 ? -3.989 1.257 2.144 1.00 93.06 79 GLU A O 1
ATOM 659 N N . LYS A 1 80 ? -3.838 0.636 4.296 1.00 91.88 80 LYS A N 1
ATOM 660 C CA . LYS A 1 80 ? -2.462 0.140 4.178 1.00 91.88 80 LYS A CA 1
ATOM 661 C C . LYS A 1 80 ? -2.353 -1.051 3.228 1.00 91.88 80 LYS A C 1
ATOM 663 O O . LYS A 1 80 ? -1.424 -1.072 2.426 1.00 91.88 80 LYS A O 1
ATOM 668 N N . GLU A 1 81 ? -3.302 -1.984 3.242 1.00 92.12 81 GLU A N 1
ATOM 669 C CA . GLU A 1 81 ? -3.349 -3.101 2.288 1.00 92.12 81 GLU A CA 1
ATOM 670 C C . GLU A 1 81 ? -3.435 -2.614 0.837 1.00 92.12 81 GLU A C 1
ATOM 672 O O . GLU A 1 81 ? -2.681 -3.087 -0.014 1.00 92.12 81 GLU A O 1
ATOM 677 N N . SER A 1 82 ? -4.279 -1.615 0.554 1.00 88.62 82 SER A N 1
ATOM 678 C CA . SER A 1 82 ? -4.381 -1.033 -0.794 1.00 88.62 82 SER A CA 1
ATOM 679 C C . SER A 1 82 ? -3.079 -0.357 -1.248 1.00 88.62 82 SER A C 1
ATOM 681 O O . SER A 1 82 ? -2.662 -0.478 -2.404 1.00 88.62 82 SER A O 1
ATOM 683 N N . THR A 1 83 ? -2.380 0.293 -0.313 1.00 90.75 83 THR A N 1
ATOM 684 C CA . THR A 1 83 ? -1.076 0.914 -0.573 1.00 90.75 83 THR A CA 1
ATOM 685 C C . THR A 1 83 ? -0.025 -0.150 -0.889 1.00 90.75 83 THR A C 1
ATOM 687 O O . THR A 1 83 ? 0.731 -0.008 -1.848 1.00 90.75 83 THR A O 1
ATOM 690 N N . ILE A 1 84 ? 0.003 -1.240 -0.115 1.00 89.56 84 ILE A N 1
ATOM 691 C CA . ILE A 1 84 ? 0.926 -2.360 -0.332 1.00 89.56 84 ILE A CA 1
ATOM 692 C C . ILE A 1 84 ? 0.689 -2.993 -1.705 1.00 89.56 84 ILE A C 1
ATOM 694 O O . ILE A 1 84 ? 1.656 -3.197 -2.434 1.00 89.56 84 ILE A O 1
ATOM 698 N N . GLN A 1 85 ? -0.566 -3.244 -2.089 1.00 88.12 85 GLN A N 1
ATOM 699 C CA . GLN A 1 85 ? -0.886 -3.795 -3.412 1.00 88.12 85 GLN A CA 1
ATOM 700 C C . GLN A 1 85 ? -0.370 -2.898 -4.542 1.00 88.12 85 GLN A C 1
ATOM 702 O O . GLN A 1 85 ? 0.251 -3.391 -5.480 1.00 88.12 85 GLN A O 1
ATOM 707 N N . THR A 1 86 ? -0.553 -1.581 -4.417 1.00 84.31 86 THR A N 1
ATOM 708 C CA . THR A 1 86 ? -0.072 -0.610 -5.412 1.00 84.31 86 THR A CA 1
ATOM 709 C C . THR A 1 86 ? 1.456 -0.623 -5.523 1.00 84.31 86 THR A C 1
ATOM 711 O O . THR A 1 86 ? 2.014 -0.634 -6.619 1.00 84.31 86 THR A O 1
ATOM 714 N N . LEU A 1 87 ? 2.161 -0.675 -4.390 1.00 83.44 87 LEU A N 1
ATOM 715 C CA . LEU A 1 87 ? 3.624 -0.745 -4.381 1.00 83.44 87 LEU A CA 1
ATOM 716 C C . LEU A 1 87 ? 4.146 -2.069 -4.952 1.00 83.44 87 LEU A C 1
ATOM 718 O O . LEU A 1 87 ? 5.160 -2.073 -5.645 1.00 83.44 87 LEU A O 1
ATOM 722 N N . GLN A 1 88 ? 3.456 -3.183 -4.696 1.00 82.06 88 GLN A N 1
ATOM 723 C CA . GLN A 1 88 ? 3.809 -4.488 -5.257 1.00 82.06 88 GLN A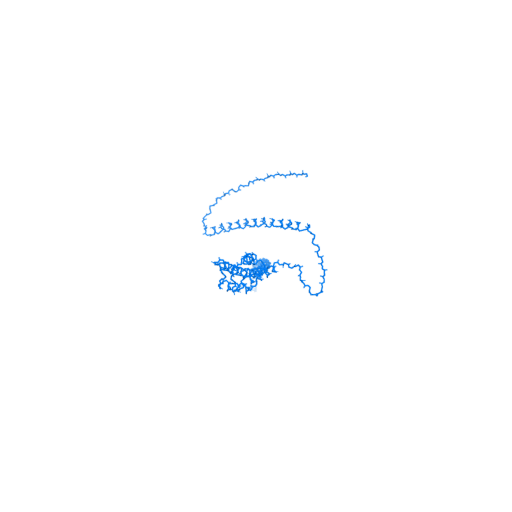 CA 1
ATOM 724 C C . GLN A 1 88 ? 3.677 -4.504 -6.780 1.00 82.06 88 GLN A C 1
ATOM 726 O O . GLN A 1 88 ? 4.580 -4.996 -7.454 1.00 82.06 88 GLN A O 1
ATOM 731 N N . THR A 1 89 ? 2.608 -3.921 -7.333 1.00 76.00 89 THR A N 1
ATOM 732 C CA . THR A 1 89 ? 2.459 -3.806 -8.791 1.00 76.00 89 THR A CA 1
ATOM 733 C C . THR A 1 89 ? 3.573 -2.964 -9.407 1.00 76.00 89 THR A C 1
ATOM 735 O O . THR A 1 89 ? 4.183 -3.392 -10.383 1.00 76.00 89 THR A O 1
ATOM 738 N N . SER A 1 90 ? 3.925 -1.831 -8.791 1.00 70.69 90 SER A N 1
ATOM 739 C CA . SER A 1 90 ? 5.018 -0.986 -9.284 1.00 70.69 90 SER A CA 1
ATOM 740 C C . SER A 1 90 ? 6.385 -1.672 -9.182 1.00 70.69 90 SER A C 1
ATOM 742 O O . SER A 1 90 ? 7.218 -1.518 -10.070 1.00 70.69 90 SER A O 1
ATOM 744 N N . ALA A 1 91 ? 6.633 -2.457 -8.129 1.00 67.62 91 ALA A N 1
ATOM 745 C CA . ALA A 1 91 ? 7.886 -3.198 -7.978 1.00 67.62 91 ALA A CA 1
ATOM 746 C C . ALA A 1 91 ? 8.067 -4.264 -9.075 1.00 67.62 91 ALA A C 1
ATOM 748 O O . ALA A 1 91 ? 9.162 -4.409 -9.614 1.00 67.62 91 ALA A O 1
ATOM 749 N N . MET A 1 92 ? 6.990 -4.960 -9.461 1.00 65.69 92 MET A N 1
ATOM 750 C CA . MET A 1 92 ? 7.039 -5.944 -10.550 1.00 65.69 92 MET A CA 1
ATOM 751 C C . MET A 1 92 ? 7.359 -5.308 -11.912 1.00 65.69 92 MET A C 1
ATOM 753 O O . MET A 1 92 ? 8.052 -5.921 -12.726 1.00 65.69 92 MET A O 1
ATOM 757 N N . GLU A 1 93 ? 6.891 -4.083 -12.166 1.00 63.50 93 GLU A N 1
ATOM 758 C CA . GLU A 1 93 ? 7.234 -3.343 -13.389 1.00 63.50 93 GLU A CA 1
ATOM 759 C C . GLU A 1 93 ? 8.726 -2.968 -13.430 1.00 63.50 93 GLU A C 1
ATOM 761 O O . GLU A 1 93 ? 9.375 -3.129 -14.466 1.00 63.50 93 GLU A O 1
ATOM 766 N N . VAL A 1 94 ? 9.303 -2.564 -12.292 1.00 66.69 94 VAL A N 1
ATOM 767 C CA . VAL A 1 94 ? 10.734 -2.224 -12.181 1.00 66.69 94 VAL A CA 1
ATOM 768 C C . VAL A 1 94 ? 11.633 -3.445 -12.409 1.00 66.69 94 VAL A C 1
ATOM 770 O O . VAL A 1 94 ? 12.639 -3.345 -13.119 1.00 66.69 94 VAL A O 1
ATOM 773 N N . ASP A 1 95 ? 11.271 -4.614 -11.875 1.00 65.75 95 ASP A N 1
ATOM 774 C CA . ASP A 1 95 ? 12.029 -5.855 -12.101 1.00 65.75 95 ASP A CA 1
ATOM 775 C C . ASP A 1 95 ? 11.977 -6.302 -13.572 1.00 65.75 95 ASP A C 1
ATOM 777 O O . ASP A 1 95 ? 12.979 -6.752 -14.141 1.00 65.75 95 ASP A O 1
ATOM 781 N N . ALA A 1 96 ? 10.828 -6.134 -14.234 1.00 66.94 96 ALA A N 1
ATOM 782 C CA . ALA A 1 96 ? 10.688 -6.435 -15.656 1.00 66.94 96 ALA A CA 1
ATOM 783 C C . ALA A 1 96 ? 11.560 -5.518 -16.530 1.00 66.94 96 ALA A C 1
ATOM 785 O O . ALA A 1 96 ? 12.180 -5.986 -17.490 1.00 66.94 96 ALA A O 1
ATOM 786 N N . ASP A 1 97 ? 11.646 -4.230 -16.199 1.00 70.62 97 ASP A N 1
ATOM 787 C CA . ASP A 1 97 ? 12.466 -3.274 -16.944 1.00 70.62 97 ASP A CA 1
ATOM 788 C C . ASP A 1 97 ? 13.968 -3.425 -16.661 1.00 70.62 97 ASP A C 1
ATOM 790 O O . ASP A 1 97 ? 14.780 -3.283 -17.581 1.00 70.62 97 ASP A O 1
ATOM 794 N N . THR A 1 98 ? 14.346 -3.840 -15.449 1.00 76.06 98 THR A N 1
ATOM 795 C CA . THR A 1 98 ? 15.738 -4.178 -15.103 1.00 76.06 98 THR A CA 1
ATOM 796 C C . THR A 1 98 ? 16.232 -5.386 -15.906 1.00 76.06 98 THR A C 1
ATOM 798 O O . THR A 1 98 ? 17.319 -5.353 -16.486 1.00 76.06 98 THR A O 1
ATOM 801 N N . ASN A 1 99 ? 15.403 -6.426 -16.049 1.00 83.50 99 ASN A N 1
ATOM 802 C CA . ASN A 1 99 ? 15.745 -7.597 -16.862 1.00 83.50 99 ASN A CA 1
ATOM 803 C C . ASN A 1 99 ? 15.914 -7.255 -18.354 1.00 83.50 99 ASN A C 1
ATOM 805 O O . ASN A 1 99 ? 16.818 -7.772 -19.017 1.00 83.50 99 ASN A O 1
ATOM 809 N N . LYS A 1 100 ? 15.083 -6.352 -18.895 1.00 87.06 100 LYS A N 1
ATOM 810 C CA . LYS A 1 100 ? 15.240 -5.856 -20.276 1.00 87.06 100 LYS A CA 1
ATOM 811 C C . LYS A 1 100 ? 16.532 -5.063 -20.449 1.00 87.06 100 LYS A C 1
ATOM 813 O O . LYS A 1 100 ? 17.194 -5.202 -21.479 1.00 87.06 100 LYS A O 1
ATOM 818 N N . PHE A 1 101 ? 16.887 -4.242 -19.460 1.00 90.81 101 PHE A N 1
ATOM 819 C CA . PHE A 1 101 ? 18.117 -3.459 -19.480 1.00 90.81 101 PHE A CA 1
ATOM 820 C C . PHE A 1 101 ? 19.358 -4.349 -19.590 1.00 90.81 101 PHE A C 1
ATOM 822 O O . PHE A 1 101 ? 20.164 -4.157 -20.504 1.00 90.81 101 PHE A O 1
ATOM 829 N N . GLU A 1 102 ? 19.480 -5.352 -18.719 1.00 91.44 102 GLU A N 1
ATOM 830 C CA . GLU A 1 102 ? 20.633 -6.259 -18.714 1.00 91.44 102 GLU A CA 1
ATOM 831 C C . GLU A 1 102 ? 20.737 -7.068 -20.013 1.00 91.44 102 GLU A C 1
ATOM 833 O O . GLU A 1 102 ? 21.806 -7.127 -20.627 1.00 91.44 102 GLU A O 1
ATOM 838 N N . ALA A 1 103 ? 19.615 -7.603 -20.511 1.00 91.88 103 ALA A N 1
ATOM 839 C CA . ALA A 1 103 ? 19.593 -8.339 -21.774 1.00 91.88 103 ALA A CA 1
ATOM 840 C C . ALA A 1 103 ? 20.067 -7.474 -22.960 1.00 91.88 103 ALA A C 1
ATOM 842 O O . ALA A 1 103 ? 20.894 -7.906 -23.771 1.00 91.88 103 ALA A O 1
ATOM 843 N N . PHE A 1 104 ? 19.601 -6.224 -23.046 1.00 94.00 104 PHE A N 1
ATOM 844 C CA . PHE A 1 104 ? 20.008 -5.304 -24.111 1.00 94.00 104 PHE A CA 1
ATOM 845 C C . PHE A 1 104 ? 21.472 -4.854 -23.968 1.00 94.00 104 PHE A C 1
ATOM 847 O O . PHE A 1 104 ? 22.200 -4.711 -24.960 1.00 94.00 104 PHE A O 1
ATOM 854 N N . LEU A 1 105 ? 21.941 -4.667 -22.731 1.00 93.69 105 LEU A N 1
ATOM 855 C CA . LEU A 1 105 ? 23.330 -4.339 -22.431 1.00 93.69 105 LEU A CA 1
ATOM 856 C C . LEU A 1 105 ? 24.281 -5.475 -22.840 1.00 93.69 105 LEU A C 1
ATOM 858 O O . LEU A 1 105 ? 25.366 -5.215 -23.374 1.00 93.69 105 LEU A O 1
ATOM 862 N N . ASP A 1 106 ? 23.888 -6.728 -22.638 1.00 94.25 106 ASP A N 1
ATOM 863 C CA . ASP A 1 106 ? 24.693 -7.885 -23.014 1.00 94.25 106 ASP A CA 1
ATOM 864 C C . ASP A 1 106 ? 24.770 -8.092 -24.525 1.00 94.25 106 ASP A C 1
ATOM 866 O O . ASP A 1 106 ? 25.868 -8.343 -25.043 1.00 94.25 106 ASP A O 1
ATOM 870 N N . LEU A 1 107 ? 23.672 -7.863 -25.255 1.00 94.56 107 LEU A N 1
ATOM 871 C CA . LEU A 1 107 ? 23.696 -7.789 -26.720 1.00 94.56 107 LEU A CA 1
ATOM 872 C C . LEU A 1 107 ? 24.692 -6.731 -27.201 1.00 94.56 107 LEU A C 1
ATOM 874 O O . LEU A 1 107 ? 25.545 -7.009 -28.046 1.00 94.56 107 LEU A O 1
ATOM 878 N N . ARG A 1 108 ? 24.671 -5.538 -26.595 1.00 94.56 108 ARG A N 1
ATOM 879 C CA . ARG A 1 108 ? 25.612 -4.452 -26.905 1.00 94.56 108 ARG A CA 1
ATOM 880 C C . ARG A 1 108 ? 27.068 -4.866 -26.672 1.00 94.56 108 ARG A C 1
ATOM 882 O O . ARG A 1 108 ? 27.933 -4.590 -27.508 1.00 94.56 108 ARG A O 1
ATOM 889 N N . LYS A 1 109 ? 27.372 -5.521 -25.544 1.00 95.12 109 LYS A N 1
ATOM 890 C CA . LYS A 1 109 ? 28.729 -6.007 -25.225 1.00 95.12 109 LYS A CA 1
ATOM 891 C C . LYS A 1 109 ? 29.185 -7.082 -26.218 1.00 95.12 109 LYS A C 1
ATOM 893 O O . LYS A 1 109 ? 30.312 -7.008 -26.711 1.00 95.12 109 LYS A O 1
ATOM 898 N N . ARG A 1 110 ? 28.324 -8.061 -26.520 1.00 94.56 110 ARG A N 1
ATOM 899 C CA . ARG A 1 110 ? 28.586 -9.133 -27.494 1.00 94.56 110 ARG A CA 1
ATOM 900 C C . ARG A 1 110 ? 28.843 -8.568 -28.887 1.00 94.56 110 ARG A C 1
ATOM 902 O O . ARG A 1 110 ? 29.862 -8.902 -29.484 1.00 94.56 110 ARG A O 1
ATOM 909 N N . LEU A 1 111 ? 27.986 -7.661 -29.354 1.00 93.25 111 LEU A N 1
ATOM 910 C CA . LEU A 1 111 ? 28.100 -7.039 -30.671 1.00 93.25 111 LEU A CA 1
ATOM 911 C C . LEU A 1 111 ? 29.407 -6.254 -30.804 1.00 93.25 111 LEU A C 1
ATOM 913 O O . LEU A 1 111 ? 30.132 -6.407 -31.784 1.00 93.25 111 LEU A O 1
ATOM 917 N N . ARG A 1 112 ? 29.763 -5.469 -29.776 1.00 92.81 112 ARG A N 1
ATOM 918 C CA . ARG A 1 112 ? 31.041 -4.750 -29.743 1.00 92.81 112 ARG A CA 1
ATOM 919 C C . ARG A 1 112 ? 32.231 -5.704 -29.814 1.00 92.81 112 ARG A C 1
ATOM 921 O O . ARG A 1 112 ? 33.177 -5.432 -30.540 1.00 92.81 112 ARG A O 1
ATOM 928 N N . ARG A 1 113 ? 32.221 -6.808 -29.067 1.00 92.56 113 ARG A N 1
ATOM 929 C CA . ARG A 1 113 ? 33.318 -7.782 -29.152 1.00 92.56 113 ARG A CA 1
ATOM 930 C C . ARG A 1 113 ? 33.385 -8.413 -30.536 1.00 92.56 113 ARG A C 1
ATOM 932 O O . ARG A 1 113 ? 34.473 -8.495 -31.082 1.00 92.56 113 ARG A O 1
ATOM 939 N N . SER A 1 114 ? 32.247 -8.800 -31.105 1.00 89.94 114 SER A N 1
ATOM 940 C CA . SER A 1 114 ? 32.194 -9.485 -32.398 1.00 89.94 114 SER A CA 1
ATOM 941 C C . SER A 1 114 ? 32.689 -8.606 -33.552 1.00 89.94 114 SER A C 1
ATOM 943 O O . SER A 1 114 ? 33.561 -9.018 -34.309 1.00 89.94 114 SER A O 1
ATOM 945 N N . ILE A 1 115 ? 32.226 -7.353 -33.626 1.00 87.50 115 ILE A N 1
ATOM 946 C CA . ILE A 1 115 ? 32.585 -6.433 -34.718 1.00 87.50 115 ILE A CA 1
ATOM 947 C C . ILE A 1 115 ? 34.040 -5.957 -34.631 1.00 87.50 115 ILE A C 1
ATOM 949 O O . ILE A 1 115 ? 34.679 -5.713 -35.650 1.00 87.50 115 ILE A O 1
ATOM 953 N N . PHE A 1 116 ? 34.584 -5.788 -33.424 1.00 84.75 116 PHE A N 1
ATOM 954 C CA . PHE A 1 116 ? 35.919 -5.209 -33.247 1.00 84.75 116 PHE A CA 1
ATOM 955 C C . PHE A 1 116 ? 37.029 -6.258 -33.058 1.00 84.75 116 PHE A C 1
ATOM 957 O O . PHE A 1 116 ? 38.162 -5.874 -32.782 1.00 84.75 116 PHE A O 1
ATOM 964 N N . ARG A 1 117 ? 36.732 -7.555 -33.227 1.00 84.06 117 ARG A N 1
ATOM 965 C CA . ARG A 1 117 ? 37.699 -8.657 -33.066 1.00 84.06 117 ARG A CA 1
ATOM 966 C C . ARG A 1 117 ? 38.604 -8.888 -34.281 1.00 84.06 117 ARG A C 1
ATOM 968 O O . ARG A 1 117 ? 39.681 -9.444 -34.097 1.00 84.06 117 ARG A O 1
ATOM 975 N N . GLY A 1 118 ? 38.196 -8.488 -35.487 1.00 74.56 118 GLY A N 1
ATOM 976 C CA . GLY A 1 118 ? 38.924 -8.778 -36.729 1.00 74.56 118 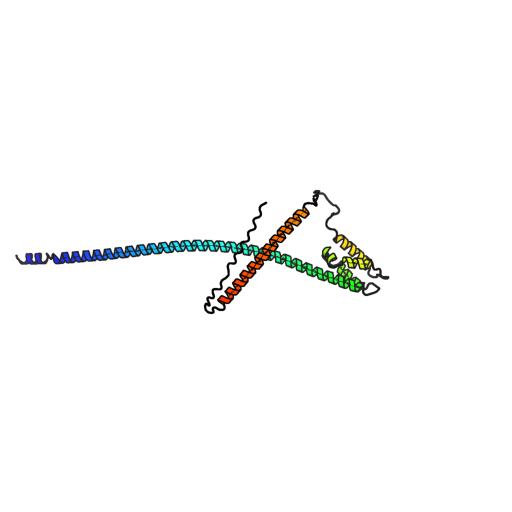GLY A CA 1
ATOM 977 C C . GLY A 1 118 ? 38.972 -7.613 -37.721 1.00 74.56 118 GLY A C 1
ATOM 978 O O . GLY A 1 118 ? 38.527 -6.500 -37.425 1.00 74.56 118 GLY A O 1
ATOM 979 N N . GLU A 1 119 ? 39.540 -7.887 -38.898 1.00 75.50 119 GLU A N 1
ATOM 980 C CA . GLU A 1 119 ? 39.610 -6.963 -40.043 1.00 75.50 119 GLU A CA 1
ATOM 981 C C . GLU A 1 119 ? 38.408 -7.084 -41.000 1.00 75.50 119 GLU A C 1
ATOM 983 O O . GLU A 1 119 ? 38.320 -6.329 -41.966 1.00 75.50 119 GLU A O 1
ATOM 988 N N . GLU A 1 120 ? 37.469 -7.993 -40.716 1.00 80.81 120 GLU A N 1
ATOM 989 C CA . GLU A 1 120 ? 36.241 -8.228 -41.484 1.00 80.81 120 GLU A CA 1
ATOM 990 C C . GLU A 1 120 ? 35.051 -8.474 -40.543 1.00 80.81 120 GLU A C 1
ATOM 992 O O . GLU A 1 120 ? 35.229 -8.872 -39.384 1.00 80.81 120 GLU A O 1
ATOM 997 N N . TYR A 1 121 ? 33.827 -8.249 -41.034 1.00 82.50 121 TYR A N 1
ATOM 998 C CA . TYR A 1 121 ? 32.613 -8.560 -40.278 1.00 82.50 121 TYR A CA 1
ATOM 999 C C . TYR A 1 121 ? 32.403 -10.078 -40.182 1.00 82.50 121 TYR A C 1
ATOM 1001 O O . TYR A 1 121 ? 32.308 -10.778 -41.189 1.00 82.50 121 TYR A O 1
ATOM 1009 N N . SER A 1 122 ? 32.298 -10.588 -38.956 1.00 86.38 122 SER A N 1
ATOM 1010 C CA . SER A 1 122 ? 32.052 -12.005 -38.679 1.00 86.38 122 SER A CA 1
ATOM 1011 C C . SER A 1 122 ? 30.570 -12.375 -38.813 1.00 86.38 122 SER A C 1
ATOM 1013 O O . SER A 1 122 ? 29.687 -11.546 -38.594 1.00 86.38 122 SER A O 1
ATOM 1015 N N . HIS A 1 123 ? 30.288 -13.654 -39.081 1.00 87.31 123 HIS A N 1
ATOM 1016 C CA . HIS A 1 123 ? 28.923 -14.197 -39.031 1.00 87.31 123 HIS A CA 1
ATOM 1017 C C . HIS A 1 123 ? 28.286 -14.037 -37.638 1.00 87.31 123 HIS A C 1
ATOM 1019 O O . HIS A 1 123 ? 27.111 -13.709 -37.516 1.00 87.31 123 HIS A O 1
ATOM 1025 N N . ASP A 1 124 ? 29.081 -14.151 -36.571 1.00 88.88 124 ASP A N 1
ATOM 1026 C CA . ASP A 1 124 ? 28.613 -13.885 -35.207 1.00 88.88 124 ASP A CA 1
ATOM 1027 C C . ASP A 1 124 ? 28.055 -12.460 -35.062 1.00 88.88 124 ASP A C 1
ATOM 1029 O O . ASP A 1 124 ? 27.075 -12.244 -34.352 1.00 88.88 124 ASP A O 1
ATOM 1033 N N . ALA A 1 125 ? 28.671 -11.462 -35.709 1.00 90.31 125 ALA A N 1
ATOM 1034 C CA . ALA A 1 125 ? 28.178 -10.086 -35.667 1.00 90.31 125 ALA A CA 1
ATOM 1035 C C . ALA A 1 125 ? 26.809 -9.945 -36.345 1.00 90.31 125 ALA A C 1
ATOM 1037 O O . ALA A 1 125 ? 25.977 -9.198 -35.839 1.00 90.31 125 ALA A O 1
ATOM 1038 N N . ASP A 1 126 ? 26.566 -10.684 -37.427 1.00 92.00 126 ASP A N 1
ATOM 1039 C CA . ASP A 1 126 ? 25.280 -10.734 -38.131 1.00 92.00 126 ASP A CA 1
ATOM 1040 C C . ASP A 1 126 ? 24.163 -11.330 -37.261 1.00 92.00 126 ASP A C 1
ATOM 1042 O O . ASP A 1 126 ? 23.103 -10.718 -37.093 1.00 92.00 126 ASP A O 1
ATOM 1046 N N . VAL A 1 127 ? 24.427 -12.468 -36.613 1.00 93.38 127 VAL A N 1
ATOM 1047 C CA . VAL A 1 127 ? 23.469 -13.103 -35.693 1.00 93.38 127 VAL A CA 1
ATOM 1048 C C . VAL A 1 127 ? 23.130 -12.165 -34.533 1.00 93.38 127 VAL A C 1
ATOM 1050 O O . VAL A 1 127 ? 21.959 -11.908 -34.256 1.00 93.38 127 VAL A O 1
ATOM 1053 N N . ILE A 1 128 ? 24.147 -11.576 -33.892 1.00 93.31 128 ILE A N 1
ATOM 1054 C CA . ILE A 1 128 ? 23.932 -10.658 -32.766 1.00 93.31 128 ILE A CA 1
ATOM 1055 C C . ILE A 1 128 ? 23.189 -9.392 -33.218 1.00 93.31 128 ILE A C 1
ATOM 1057 O O . ILE A 1 128 ? 22.332 -8.899 -32.488 1.00 93.31 128 ILE A O 1
ATOM 1061 N N . LEU A 1 129 ? 23.504 -8.843 -34.395 1.00 92.44 129 LEU A N 1
ATOM 1062 C CA . LEU A 1 129 ? 22.819 -7.655 -34.907 1.00 92.44 129 LEU A CA 1
ATOM 1063 C C . LEU A 1 129 ? 21.344 -7.945 -35.207 1.00 92.44 129 LEU A C 1
ATOM 1065 O O . LEU A 1 129 ? 20.490 -7.120 -34.900 1.00 92.44 129 LEU A O 1
ATOM 1069 N N . SER A 1 130 ? 21.041 -9.142 -35.709 1.00 93.38 130 SER A N 1
ATOM 1070 C CA . SER A 1 130 ? 19.667 -9.603 -35.928 1.00 93.38 130 SER A CA 1
ATOM 1071 C C . SER A 1 130 ? 18.883 -9.709 -34.615 1.00 93.38 130 SER A C 1
ATOM 1073 O O . SER A 1 130 ? 17.732 -9.283 -34.545 1.00 93.38 130 SER A O 1
ATOM 1075 N N . GLU A 1 131 ? 19.515 -10.198 -33.543 1.00 93.44 131 GLU A N 1
ATOM 1076 C CA . GLU A 1 131 ? 18.915 -10.203 -32.200 1.00 93.44 131 GLU A CA 1
ATOM 1077 C C . GLU A 1 131 ? 18.659 -8.780 -31.674 1.00 93.44 131 GLU A C 1
ATOM 1079 O O . GLU A 1 131 ? 17.640 -8.529 -31.032 1.00 93.44 131 GLU A O 1
ATOM 1084 N N . VAL A 1 132 ? 19.553 -7.829 -31.970 1.00 92.94 132 VAL A N 1
ATOM 1085 C CA . VAL A 1 132 ? 19.380 -6.413 -31.601 1.00 92.94 132 VAL A CA 1
ATOM 1086 C C . VAL A 1 132 ? 18.207 -5.775 -32.350 1.00 92.94 132 VAL A C 1
ATOM 1088 O O . VAL A 1 132 ? 17.445 -5.027 -31.743 1.00 92.94 132 VAL A O 1
ATOM 1091 N N . GLU A 1 133 ? 18.030 -6.073 -33.637 1.00 92.88 133 GLU A N 1
ATOM 1092 C CA . GLU A 1 133 ? 16.914 -5.563 -34.450 1.00 92.88 133 GLU A CA 1
ATOM 1093 C C . GLU A 1 133 ? 15.554 -6.095 -33.994 1.00 92.88 133 GLU A C 1
ATOM 1095 O O . GLU A 1 133 ? 14.554 -5.381 -34.049 1.00 92.88 133 GLU A O 1
ATOM 1100 N N . GLN A 1 134 ? 15.511 -7.345 -33.529 1.00 92.88 134 GLN A N 1
ATOM 1101 C CA . GLN A 1 134 ? 14.285 -7.993 -33.058 1.00 92.88 134 GLN A CA 1
ATOM 1102 C C . GLN A 1 134 ? 13.974 -7.704 -31.583 1.00 92.88 134 GLN A C 1
ATOM 1104 O O . GLN A 1 134 ? 12.933 -8.137 -31.074 1.00 92.88 134 GLN A O 1
ATOM 1109 N N . PHE A 1 135 ? 14.850 -6.980 -30.880 1.00 92.12 135 PHE A N 1
ATOM 1110 C CA . PHE A 1 135 ? 14.668 -6.683 -29.467 1.00 92.12 135 PHE A CA 1
ATOM 1111 C C . PHE A 1 135 ? 13.425 -5.806 -29.258 1.00 92.12 135 PHE A C 1
ATOM 1113 O O . PHE A 1 135 ? 13.315 -4.697 -29.782 1.00 92.12 135 PHE A O 1
ATOM 1120 N N . LYS A 1 136 ? 12.450 -6.307 -28.493 1.00 86.50 136 LYS A N 1
ATOM 1121 C CA . LYS A 1 136 ? 11.163 -5.627 -28.285 1.00 86.50 136 LYS A CA 1
ATOM 1122 C C . LYS A 1 136 ? 11.257 -4.577 -27.178 1.00 86.50 136 LYS A C 1
ATOM 1124 O O . LYS A 1 136 ? 11.901 -4.797 -26.159 1.00 86.50 136 LYS A O 1
ATOM 1129 N N . GLY A 1 137 ? 10.535 -3.467 -27.349 1.00 83.62 137 GLY A N 1
ATOM 1130 C CA . GLY A 1 137 ? 10.403 -2.435 -26.313 1.00 83.62 137 GLY A CA 1
ATOM 1131 C C . GLY A 1 137 ? 11.638 -1.548 -26.146 1.00 83.62 137 GLY A C 1
ATOM 1132 O O . GLY A 1 137 ? 11.894 -1.057 -25.051 1.00 83.62 137 GLY A O 1
ATOM 1133 N N . VAL A 1 138 ? 12.415 -1.344 -27.213 1.00 87.75 138 VAL A N 1
ATOM 1134 C CA . VAL A 1 138 ? 13.570 -0.441 -27.178 1.00 87.75 138 VAL A CA 1
ATOM 1135 C C . VAL A 1 138 ? 13.093 1.003 -27.025 1.00 87.75 138 VAL A C 1
ATOM 1137 O O . VAL A 1 138 ? 12.456 1.558 -27.917 1.00 87.75 138 VAL A O 1
ATOM 1140 N N . THR A 1 139 ? 13.414 1.621 -25.890 1.00 89.31 139 THR A N 1
ATOM 1141 C CA . THR A 1 139 ? 13.143 3.037 -25.615 1.00 89.31 139 THR A CA 1
ATOM 1142 C C . THR A 1 139 ? 14.409 3.874 -25.786 1.00 89.31 139 THR A C 1
ATOM 1144 O O . THR A 1 139 ? 15.531 3.361 -25.749 1.00 89.31 139 THR A O 1
ATOM 1147 N N . PHE A 1 140 ? 14.254 5.189 -25.956 1.00 89.00 140 PHE A N 1
ATOM 1148 C CA . PHE A 1 140 ? 15.402 6.096 -26.032 1.00 89.00 140 PHE A CA 1
ATOM 1149 C C . PHE A 1 140 ? 16.301 6.010 -24.794 1.00 89.00 140 PHE A C 1
ATOM 1151 O O . PHE A 1 140 ? 17.525 5.960 -24.925 1.00 89.00 140 PHE A O 1
ATOM 1158 N N . GLU A 1 141 ? 15.699 5.942 -23.605 1.00 88.06 141 GLU A N 1
ATOM 1159 C CA . GLU A 1 141 ? 16.444 5.861 -22.350 1.00 88.06 141 GLU A CA 1
ATOM 1160 C C . GLU A 1 141 ? 17.251 4.557 -22.269 1.00 88.06 141 GLU A C 1
ATOM 1162 O O . GLU A 1 141 ? 18.443 4.596 -21.968 1.00 88.06 141 GLU A O 1
ATOM 1167 N N . LEU A 1 142 ? 16.673 3.423 -22.687 1.00 90.56 142 LEU A N 1
ATOM 1168 C CA . LEU A 1 142 ? 17.382 2.144 -22.760 1.00 90.56 142 LEU A CA 1
ATOM 1169 C C . LEU A 1 142 ? 18.602 2.208 -23.702 1.00 90.56 142 LEU A C 1
ATOM 1171 O O . LEU A 1 142 ? 19.701 1.767 -23.351 1.00 90.56 142 LEU A O 1
ATOM 1175 N N . VAL A 1 143 ? 18.449 2.803 -24.889 1.00 91.06 143 VAL A N 1
ATOM 1176 C CA . VAL A 1 143 ? 19.547 2.977 -25.863 1.00 91.06 143 VAL A CA 1
ATOM 1177 C C . VAL A 1 143 ? 20.642 3.901 -25.329 1.00 91.06 143 VAL A C 1
ATOM 1179 O O . VAL A 1 143 ? 21.836 3.652 -25.549 1.00 91.06 143 VAL A O 1
ATOM 1182 N N . LYS A 1 144 ? 20.247 4.975 -24.641 1.00 90.94 144 LYS A N 1
ATOM 1183 C CA . LYS A 1 144 ? 21.147 5.962 -24.044 1.00 90.94 144 LYS A CA 1
ATOM 1184 C C . LYS A 1 144 ? 21.958 5.345 -22.907 1.00 90.94 144 LYS A C 1
ATOM 1186 O O . LYS A 1 144 ? 23.188 5.431 -22.941 1.00 90.94 144 LYS A O 1
ATOM 1191 N N . GLN A 1 145 ? 21.303 4.674 -21.961 1.00 91.12 145 GLN A N 1
ATOM 1192 C CA . GLN A 1 145 ? 21.948 4.062 -20.797 1.00 91.12 145 GLN A CA 1
ATOM 1193 C C . GLN A 1 145 ? 22.892 2.920 -21.196 1.00 91.12 145 GLN A C 1
ATOM 1195 O O . GLN A 1 145 ? 24.053 2.899 -20.788 1.00 91.12 145 GLN A O 1
ATOM 1200 N N . THR A 1 146 ? 22.469 2.027 -22.098 1.00 92.81 146 THR A N 1
ATOM 1201 C CA . THR A 1 146 ? 23.336 0.939 -22.601 1.00 92.81 146 THR A CA 1
ATOM 1202 C C . THR A 1 146 ? 24.446 1.421 -23.541 1.00 92.81 146 THR A C 1
ATOM 1204 O O . THR A 1 146 ? 25.351 0.659 -23.899 1.00 92.81 146 THR A O 1
ATOM 1207 N N . SER A 1 147 ? 24.425 2.700 -23.939 1.00 93.69 147 SER A N 1
ATOM 1208 C CA . SER A 1 147 ? 25.322 3.282 -24.942 1.00 93.69 147 SER A CA 1
ATOM 1209 C C . SER A 1 147 ? 25.283 2.548 -26.291 1.00 93.69 147 SER A C 1
ATOM 1211 O O . SER A 1 147 ? 26.280 2.533 -27.023 1.00 93.69 147 SER A O 1
ATOM 1213 N N . MET A 1 148 ? 24.140 1.952 -26.642 1.00 93.56 148 MET A N 1
ATOM 1214 C CA . MET A 1 148 ? 23.958 1.241 -27.909 1.00 93.56 148 MET A CA 1
ATOM 1215 C C . MET A 1 148 ? 24.041 2.200 -29.105 1.00 93.56 148 MET A C 1
ATOM 1217 O O . MET A 1 148 ? 24.711 1.897 -30.087 1.00 93.56 148 MET A O 1
ATOM 1221 N N . GLY A 1 149 ? 23.481 3.411 -28.998 1.00 92.31 149 GLY A N 1
ATOM 1222 C CA . GLY A 1 149 ? 23.577 4.422 -30.062 1.00 92.31 149 GLY A CA 1
ATOM 1223 C C . GLY A 1 149 ? 25.021 4.839 -30.374 1.00 92.31 149 GLY A C 1
ATOM 1224 O O . GLY A 1 149 ? 25.387 5.017 -31.535 1.00 92.31 149 GLY A O 1
ATOM 1225 N N . LYS A 1 150 ? 25.886 4.911 -29.349 1.00 93.00 150 LYS A N 1
ATOM 1226 C CA . LYS A 1 150 ? 27.327 5.155 -29.541 1.00 93.00 150 LYS A CA 1
ATOM 1227 C C . LYS A 1 150 ? 27.993 3.994 -30.280 1.00 93.00 150 LYS A C 1
ATOM 1229 O O . LYS A 1 150 ? 28.830 4.239 -31.141 1.00 93.00 150 LYS A O 1
ATOM 1234 N N . LEU A 1 151 ? 27.623 2.750 -29.959 1.00 92.81 151 LEU A N 1
ATOM 1235 C CA . LEU A 1 151 ? 28.134 1.574 -30.663 1.00 92.81 151 LEU A CA 1
ATOM 1236 C C . LEU A 1 151 ? 27.707 1.586 -32.135 1.00 92.81 151 LEU A C 1
ATOM 1238 O O . LEU A 1 151 ? 28.573 1.451 -32.991 1.00 92.81 151 LEU A O 1
ATOM 1242 N N . MET A 1 152 ? 26.427 1.832 -32.430 1.00 94.19 152 MET A N 1
ATOM 1243 C CA . MET A 1 152 ? 25.940 1.954 -33.811 1.00 94.19 152 MET A CA 1
ATOM 1244 C C . MET A 1 152 ? 26.719 3.024 -34.579 1.00 94.19 152 MET A C 1
ATOM 1246 O O . MET A 1 152 ? 27.240 2.750 -35.655 1.00 94.19 152 MET A O 1
ATOM 1250 N N . LYS A 1 153 ? 26.914 4.208 -33.982 1.00 92.75 153 LYS A N 1
ATOM 1251 C CA . LYS A 1 153 ? 27.728 5.277 -34.576 1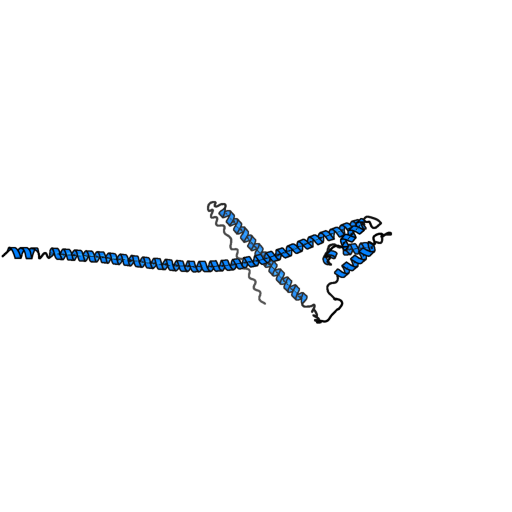.00 92.75 153 LYS A CA 1
ATOM 1252 C C . LYS A 1 153 ? 29.156 4.818 -34.890 1.00 92.75 153 LYS A C 1
ATOM 1254 O O . LYS A 1 153 ? 29.635 5.062 -35.994 1.00 92.75 153 LYS A O 1
ATOM 1259 N N . LEU A 1 154 ? 29.821 4.125 -33.965 1.00 91.38 154 LEU A N 1
ATOM 1260 C CA . LEU A 1 154 ? 31.172 3.599 -34.194 1.00 91.38 154 LEU A CA 1
ATOM 1261 C C . LEU A 1 154 ? 31.215 2.579 -35.337 1.00 91.38 154 LEU A C 1
ATOM 1263 O O . LEU A 1 154 ? 32.153 2.603 -36.129 1.00 91.38 154 LEU A O 1
ATOM 1267 N N . ILE A 1 155 ? 30.206 1.712 -35.445 1.00 89.56 155 ILE A N 1
ATOM 1268 C CA . ILE A 1 155 ? 30.113 0.736 -36.537 1.00 89.56 155 ILE A CA 1
ATOM 1269 C C . ILE A 1 155 ? 29.943 1.460 -37.876 1.00 89.56 155 ILE A C 1
ATOM 1271 O O . ILE A 1 155 ? 30.649 1.142 -38.821 1.00 89.56 155 ILE A O 1
ATOM 1275 N N . THR A 1 156 ? 29.091 2.489 -37.947 1.00 88.50 156 THR A N 1
ATOM 1276 C CA . THR A 1 156 ? 28.890 3.269 -39.186 1.00 88.50 156 THR A CA 1
ATOM 1277 C C . THR A 1 156 ? 30.105 4.099 -39.607 1.00 88.50 156 THR A C 1
ATOM 1279 O O . THR A 1 156 ? 30.244 4.448 -40.777 1.00 88.50 156 THR A O 1
ATOM 1282 N N . GLN A 1 157 ? 30.993 4.431 -38.668 1.00 87.75 157 GLN A N 1
ATOM 1283 C CA . GLN A 1 157 ? 32.228 5.168 -38.948 1.00 87.75 157 GLN A CA 1
ATOM 1284 C C . GLN A 1 157 ? 33.366 4.257 -39.412 1.00 87.75 157 GLN A C 1
ATOM 1286 O O . GLN A 1 157 ? 34.302 4.731 -40.054 1.00 87.75 157 GLN A O 1
ATOM 1291 N N . ARG A 1 158 ? 33.307 2.963 -39.084 1.00 80.44 158 ARG A N 1
ATOM 1292 C CA . ARG A 1 158 ? 34.313 1.984 -39.478 1.00 80.44 158 ARG A CA 1
ATOM 1293 C C . ARG A 1 158 ? 33.857 1.285 -40.751 1.00 80.44 158 ARG A C 1
ATOM 1295 O O . ARG A 1 158 ? 32.858 0.577 -40.746 1.00 80.44 158 ARG A O 1
ATOM 1302 N N . THR A 1 159 ? 34.610 1.455 -41.827 1.00 71.88 159 THR A N 1
ATOM 1303 C CA . THR A 1 159 ? 34.398 0.721 -43.073 1.00 71.88 159 THR A CA 1
ATOM 1304 C C . THR A 1 159 ? 35.431 -0.394 -43.175 1.00 71.88 159 THR A C 1
ATOM 1306 O O . THR A 1 159 ? 36.638 -0.151 -43.168 1.00 71.88 159 THR A O 1
ATOM 1309 N N . PHE A 1 160 ? 34.961 -1.638 -43.224 1.00 78.62 160 PHE A N 1
ATOM 1310 C CA . PHE A 1 160 ? 35.799 -2.769 -43.615 1.00 78.62 160 PHE A CA 1
ATOM 1311 C C . PHE A 1 160 ? 35.774 -2.927 -45.137 1.00 78.62 160 PHE A C 1
ATOM 1313 O O . PHE A 1 160 ? 34.877 -2.418 -45.808 1.00 78.62 160 PHE A O 1
ATOM 1320 N N . LYS A 1 161 ? 36.783 -3.606 -45.694 1.00 73.38 161 LYS A N 1
ATOM 1321 C CA . LYS A 1 161 ? 36.909 -3.802 -47.150 1.00 73.38 161 LYS A CA 1
ATOM 1322 C C . LYS A 1 161 ? 35.799 -4.699 -47.714 1.00 73.38 161 LYS A C 1
ATOM 1324 O O . LYS A 1 161 ? 35.439 -4.560 -48.878 1.00 73.38 161 LYS A O 1
ATOM 1329 N N . THR A 1 162 ? 35.269 -5.592 -46.885 1.00 77.50 162 THR A N 1
ATOM 1330 C CA . THR A 1 162 ? 34.260 -6.601 -47.213 1.00 77.50 162 THR A CA 1
ATOM 1331 C C . THR A 1 162 ? 33.147 -6.554 -46.158 1.00 77.50 162 THR A C 1
ATOM 1333 O O . THR A 1 162 ? 33.400 -6.692 -44.961 1.00 77.50 162 THR A O 1
ATOM 1336 N N . ASP A 1 163 ? 31.904 -6.329 -46.598 1.00 82.62 163 ASP A N 1
ATOM 1337 C CA . ASP A 1 163 ? 30.700 -6.377 -45.751 1.00 82.62 163 ASP A CA 1
ATOM 1338 C C . ASP A 1 163 ? 29.663 -7.344 -46.342 1.00 82.62 163 ASP A C 1
ATOM 1340 O O . ASP A 1 163 ? 28.675 -6.916 -46.938 1.00 82.62 163 ASP A O 1
ATOM 1344 N N . PRO A 1 164 ? 29.893 -8.664 -46.224 1.00 84.50 164 PRO A N 1
ATOM 1345 C CA . PRO A 1 164 ? 28.999 -9.669 -46.797 1.00 84.50 164 PRO A CA 1
ATOM 1346 C C . PRO A 1 164 ? 27.599 -9.687 -46.157 1.00 84.50 164 PRO A C 1
ATOM 1348 O O . PRO A 1 164 ? 26.663 -10.192 -46.772 1.00 84.50 164 PRO A O 1
ATOM 1351 N N . TYR A 1 165 ? 27.438 -9.128 -44.951 1.00 86.00 165 TYR A N 1
ATOM 1352 C CA . TYR A 1 165 ? 26.190 -9.174 -44.173 1.00 86.00 165 TYR A CA 1
ATOM 1353 C C . TYR A 1 165 ? 25.489 -7.810 -44.052 1.00 86.00 165 TYR A C 1
ATOM 1355 O O . TYR A 1 165 ? 24.522 -7.677 -43.300 1.00 86.00 165 TYR A O 1
ATOM 1363 N N . HIS A 1 166 ? 25.954 -6.793 -44.787 1.00 89.06 166 HIS A N 1
ATOM 1364 C CA . HIS A 1 166 ? 25.408 -5.430 -44.769 1.00 89.06 166 HIS A CA 1
ATOM 1365 C C . HIS A 1 166 ? 25.329 -4.820 -43.353 1.00 89.06 166 HIS A C 1
ATOM 1367 O O . HIS A 1 166 ? 24.421 -4.041 -43.040 1.00 89.06 166 HIS A O 1
ATOM 1373 N N . ILE A 1 167 ? 26.274 -5.172 -42.474 1.00 88.44 167 ILE A N 1
ATOM 1374 C CA . ILE A 1 167 ? 26.325 -4.726 -41.073 1.00 88.44 167 ILE A CA 1
ATOM 1375 C C . ILE A 1 167 ? 26.395 -3.203 -40.992 1.00 88.44 167 ILE A C 1
ATOM 1377 O O . ILE A 1 167 ? 25.796 -2.598 -40.096 1.00 88.44 167 ILE A O 1
ATOM 1381 N N . HIS A 1 168 ? 27.096 -2.569 -41.932 1.00 89.75 168 HIS A N 1
ATOM 1382 C CA . HIS A 1 168 ? 27.223 -1.117 -41.992 1.00 89.75 168 HIS A CA 1
ATOM 1383 C C . HIS A 1 168 ? 25.877 -0.433 -42.265 1.00 89.75 168 HIS A C 1
ATOM 1385 O O . HIS A 1 168 ? 25.477 0.484 -41.533 1.00 89.75 168 HIS A O 1
ATOM 1391 N N . GLN A 1 169 ? 25.138 -0.919 -43.266 1.00 90.44 169 GLN A N 1
ATOM 1392 C CA . GLN A 1 169 ? 23.824 -0.386 -43.624 1.00 90.44 169 GLN A CA 1
ATOM 1393 C C . GLN A 1 169 ? 22.823 -0.590 -42.483 1.00 90.44 169 GLN A C 1
ATOM 1395 O O . GLN A 1 169 ? 22.180 0.366 -42.049 1.00 90.44 169 GLN A O 1
ATOM 1400 N N . ARG A 1 170 ? 22.754 -1.805 -41.936 1.00 92.94 170 ARG A N 1
ATOM 1401 C CA . ARG A 1 170 ? 21.851 -2.157 -40.831 1.00 92.94 170 ARG A CA 1
ATOM 1402 C C . ARG A 1 170 ? 22.121 -1.334 -39.576 1.00 92.94 170 ARG A C 1
ATOM 1404 O O . ARG A 1 170 ? 21.206 -0.776 -38.975 1.00 92.94 170 ARG A O 1
ATOM 1411 N N . SER A 1 171 ? 23.394 -1.133 -39.235 1.00 92.31 171 SER A N 1
ATOM 1412 C CA . SER A 1 171 ? 23.785 -0.259 -38.120 1.00 92.31 171 SER A CA 1
ATOM 1413 C C . SER A 1 171 ? 23.405 1.205 -38.367 1.00 92.31 171 SER A C 1
ATOM 1415 O O . SER A 1 171 ? 23.037 1.917 -37.431 1.00 92.31 171 SER A O 1
ATOM 1417 N N . THR A 1 172 ? 23.452 1.664 -39.622 1.00 91.62 172 THR A N 1
ATOM 1418 C CA . THR A 1 172 ? 23.001 3.010 -40.013 1.00 91.62 172 THR A CA 1
ATOM 1419 C C . THR A 1 172 ? 21.489 3.160 -39.862 1.00 91.62 172 THR A C 1
ATOM 1421 O O . THR A 1 172 ? 21.011 4.186 -39.373 1.00 91.62 172 THR A O 1
ATOM 1424 N N . GLU A 1 173 ? 20.723 2.147 -40.257 1.00 93.38 173 GLU A N 1
ATOM 1425 C CA . GLU A 1 173 ? 19.266 2.117 -40.113 1.00 93.38 173 GLU A CA 1
ATOM 1426 C C . GLU A 1 173 ? 18.844 2.076 -38.641 1.00 93.38 173 GLU A C 1
ATOM 1428 O O . GLU A 1 173 ? 18.009 2.884 -38.229 1.00 93.38 173 GLU A O 1
ATOM 1433 N N . LEU A 1 174 ? 19.495 1.246 -37.821 1.00 92.62 174 LEU A N 1
ATOM 1434 C CA . LEU A 1 174 ? 19.294 1.216 -36.371 1.00 92.62 174 LEU A CA 1
ATOM 1435 C C . LEU A 1 174 ? 19.651 2.547 -35.709 1.00 92.62 174 LEU A C 1
ATOM 1437 O O . LEU A 1 174 ? 18.900 3.039 -34.871 1.00 92.62 174 LEU A O 1
ATOM 1441 N N . LEU A 1 175 ? 20.757 3.183 -36.106 1.00 91.19 175 LEU A N 1
ATOM 1442 C CA . LEU A 1 175 ? 21.126 4.502 -35.590 1.00 91.19 175 LEU A CA 1
ATOM 1443 C C . LEU A 1 175 ? 20.059 5.555 -35.917 1.00 91.19 175 LEU A C 1
ATOM 1445 O O . LEU A 1 175 ? 19.696 6.351 -35.050 1.00 91.19 175 LEU A O 1
ATOM 1449 N N . LYS A 1 176 ? 19.523 5.542 -37.146 1.00 91.69 176 LYS A N 1
ATOM 1450 C CA . LYS A 1 176 ? 18.402 6.406 -37.547 1.00 91.69 176 LYS A CA 1
ATOM 1451 C C . LYS A 1 176 ? 17.141 6.090 -36.747 1.00 91.69 176 LYS A C 1
ATOM 1453 O O . LYS A 1 176 ? 16.443 7.015 -36.345 1.00 91.69 176 LYS A O 1
ATOM 1458 N N . HIS A 1 177 ? 16.844 4.814 -36.509 1.00 90.12 177 HIS A N 1
ATOM 1459 C CA . HIS A 1 177 ? 15.705 4.398 -35.697 1.00 90.12 177 HIS A CA 1
ATOM 1460 C C . HIS A 1 177 ? 15.837 4.917 -34.259 1.00 90.12 177 HIS A C 1
ATOM 1462 O O . HIS A 1 177 ? 14.937 5.587 -33.764 1.00 90.12 177 HIS A O 1
ATOM 1468 N N . TYR A 1 178 ? 16.997 4.742 -33.628 1.00 91.50 178 TYR A N 1
ATOM 1469 C CA . TYR A 1 178 ? 17.268 5.245 -32.281 1.00 91.50 178 TYR A CA 1
ATOM 1470 C C . TYR A 1 178 ? 17.240 6.774 -32.181 1.00 91.50 178 TYR A C 1
ATOM 1472 O O . TYR A 1 178 ? 16.760 7.314 -31.187 1.00 91.50 178 TYR A O 1
ATOM 1480 N N . ALA A 1 179 ? 17.689 7.486 -33.217 1.00 87.19 179 ALA A N 1
ATOM 1481 C CA . ALA A 1 179 ? 17.554 8.940 -33.293 1.00 87.19 179 ALA A CA 1
ATOM 1482 C C . ALA A 1 179 ? 16.087 9.394 -33.439 1.00 87.19 179 ALA A C 1
ATOM 1484 O O . ALA A 1 179 ? 15.729 10.483 -33.001 1.00 87.19 179 ALA A O 1
ATOM 1485 N N . LYS A 1 180 ? 15.209 8.560 -34.010 1.00 87.19 180 LYS A N 1
ATOM 1486 C CA . LYS A 1 180 ? 13.761 8.822 -34.022 1.00 87.19 180 LYS A CA 1
ATOM 1487 C C . LYS A 1 180 ? 13.123 8.554 -32.659 1.00 87.19 180 LYS A C 1
ATOM 1489 O O . LYS A 1 180 ? 12.213 9.282 -32.286 1.00 87.19 180 LYS A O 1
ATOM 1494 N N . LEU A 1 181 ? 13.632 7.581 -31.893 1.00 83.38 181 LEU A N 1
ATOM 1495 C CA . LEU A 1 181 ? 13.210 7.360 -30.502 1.00 83.38 181 LEU A CA 1
ATOM 1496 C C . LEU A 1 181 ? 13.566 8.552 -29.599 1.00 83.38 181 LEU A C 1
ATOM 1498 O O . LEU A 1 181 ? 12.859 8.812 -28.632 1.00 83.38 181 LEU A O 1
ATOM 1502 N N . SER A 1 182 ? 14.648 9.280 -29.912 1.00 64.69 182 SER A N 1
ATOM 1503 C CA . SER A 1 182 ? 15.116 10.441 -29.141 1.00 64.69 182 SER A CA 1
ATOM 1504 C C . SER A 1 182 ? 14.304 11.716 -29.324 1.00 64.69 182 SER A C 1
ATOM 1506 O O . SER A 1 182 ? 14.651 12.719 -28.712 1.00 64.69 182 SER A O 1
ATOM 1508 N N . ILE A 1 183 ? 13.277 11.706 -30.179 1.00 59.44 183 ILE A N 1
ATOM 1509 C CA . ILE A 1 183 ? 12.404 12.858 -30.398 1.00 59.44 183 ILE A CA 1
ATOM 1510 C C . ILE A 1 183 ? 11.281 12.790 -29.356 1.00 59.44 183 ILE A C 1
ATOM 1512 O O . ILE A 1 183 ? 10.379 11.959 -29.493 1.00 59.44 183 ILE A O 1
ATOM 1516 N N . PRO A 1 184 ? 11.284 13.653 -28.325 1.00 48.75 184 PRO A N 1
ATOM 1517 C CA . PRO A 1 184 ? 10.103 13.848 -27.509 1.00 48.75 184 PRO A CA 1
ATOM 1518 C C . PRO A 1 184 ? 9.070 14.544 -28.397 1.00 48.75 184 PRO A C 1
ATOM 1520 O O . PRO A 1 184 ? 9.383 15.561 -29.009 1.00 48.75 184 PRO A O 1
ATOM 1523 N N . VAL A 1 185 ? 7.872 13.973 -28.505 1.00 49.53 185 VAL A N 1
ATOM 1524 C CA . VAL A 1 185 ? 6.580 14.671 -28.651 1.00 49.53 185 VAL A CA 1
ATOM 1525 C C . VAL A 1 185 ? 6.696 16.186 -28.948 1.00 49.53 185 VAL A C 1
ATOM 1527 O O . VAL A 1 185 ? 6.494 17.009 -28.064 1.00 49.53 185 VAL A O 1
ATOM 1530 N N . LEU A 1 186 ? 7.034 16.574 -30.184 1.00 41.94 186 LEU A N 1
ATOM 1531 C CA . LEU A 1 186 ? 7.020 17.986 -30.623 1.00 41.94 186 LEU A CA 1
ATOM 1532 C C . LEU A 1 186 ? 6.358 18.215 -31.987 1.00 41.94 186 LEU A C 1
ATOM 1534 O O . LEU A 1 186 ? 6.171 19.358 -32.384 1.00 41.94 186 LEU A O 1
ATOM 1538 N N . ALA A 1 187 ? 5.923 17.159 -32.674 1.00 33.69 187 ALA A N 1
ATOM 1539 C CA . ALA A 1 187 ? 4.876 17.228 -33.691 1.00 33.69 187 ALA A CA 1
ATOM 1540 C C . ALA A 1 187 ? 4.471 15.804 -34.093 1.00 33.69 187 ALA A C 1
ATOM 1542 O O . ALA A 1 187 ? 5.261 15.110 -34.736 1.00 33.69 187 ALA A O 1
ATOM 1543 N N . PRO A 1 188 ? 3.239 15.351 -33.811 1.00 37.78 188 PRO A N 1
ATOM 1544 C CA . PRO A 1 188 ? 2.590 14.440 -34.733 1.00 37.78 188 PRO A CA 1
ATOM 1545 C C . PRO A 1 188 ? 2.453 15.197 -36.055 1.00 37.78 188 PRO A C 1
ATOM 1547 O O . PRO A 1 188 ? 1.797 16.239 -36.128 1.00 37.78 188 PRO A O 1
ATOM 1550 N N . THR A 1 189 ? 3.098 14.704 -37.108 1.00 43.28 189 THR A N 1
ATOM 1551 C CA . THR A 1 189 ? 2.757 15.100 -38.472 1.00 43.28 189 THR A CA 1
ATOM 1552 C C . THR A 1 189 ? 1.276 14.790 -38.691 1.00 43.28 189 THR A C 1
ATOM 1554 O O . THR A 1 189 ? 0.872 13.633 -38.716 1.00 43.28 189 THR A O 1
ATOM 1557 N N . GLN A 1 190 ? 0.500 15.871 -38.747 1.00 42.62 190 GLN A N 1
ATOM 1558 C CA . GLN A 1 190 ? -0.893 16.037 -39.150 1.00 42.62 190 GLN A CA 1
ATOM 1559 C C . GLN A 1 190 ? -1.605 14.808 -39.736 1.00 42.62 190 GLN A C 1
ATOM 1561 O O . GLN A 1 190 ? -1.308 14.400 -40.852 1.00 42.62 190 GLN A O 1
ATOM 1566 N N . THR A 1 191 ? -2.700 14.41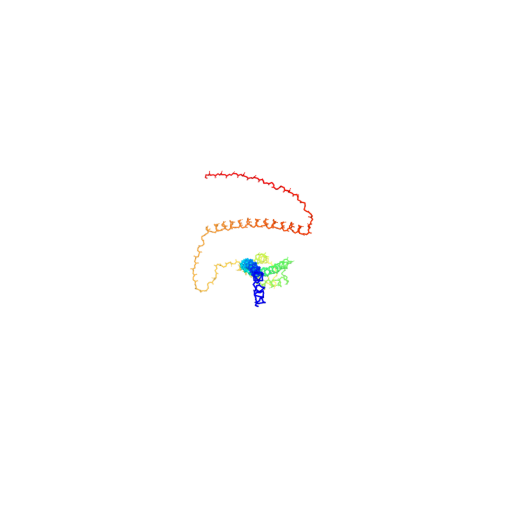1 -39.083 1.00 40.22 191 THR A N 1
ATOM 1567 C CA . THR A 1 191 ? -4.012 14.301 -39.741 1.00 40.22 191 THR A CA 1
ATOM 1568 C C . THR A 1 191 ? -5.125 14.589 -38.731 1.00 40.22 191 THR A C 1
ATOM 1570 O O . THR A 1 191 ? -5.314 13.827 -37.791 1.00 40.22 191 THR A O 1
ATOM 1573 N N . GLY A 1 192 ? -5.890 15.660 -38.974 1.00 37.94 192 GLY A N 1
ATOM 1574 C CA . GLY A 1 192 ? -7.294 15.755 -38.553 1.00 37.94 192 GLY A CA 1
ATOM 1575 C C . GLY A 1 192 ? -7.612 16.529 -37.269 1.00 37.94 192 GLY A C 1
ATOM 1576 O O . GLY A 1 192 ? -7.760 15.935 -36.216 1.00 37.94 192 GLY A O 1
ATOM 1577 N N . ARG A 1 193 ? -7.835 17.843 -37.426 1.00 43.50 193 ARG A N 1
ATOM 1578 C CA . ARG A 1 193 ? -8.797 18.699 -36.692 1.00 43.50 193 ARG A CA 1
ATOM 1579 C C . ARG A 1 193 ? -8.946 18.496 -35.171 1.00 43.50 193 ARG A C 1
ATOM 1581 O O . ARG A 1 193 ? -9.674 17.617 -34.730 1.00 43.50 193 ARG A O 1
ATOM 1588 N N . GLY A 1 194 ? -8.482 19.481 -34.401 1.00 38.94 194 GLY A N 1
ATOM 1589 C CA . GLY A 1 194 ? -9.082 19.775 -33.097 1.00 38.94 194 GLY A CA 1
ATOM 1590 C C . GLY A 1 194 ? -8.162 20.490 -32.116 1.00 38.94 194 GLY A C 1
ATOM 1591 O O . GLY A 1 194 ? -7.282 19.873 -31.542 1.00 38.94 194 GLY A O 1
ATOM 1592 N N . SER A 1 195 ? -8.454 21.769 -31.879 1.00 35.22 195 SER A N 1
ATOM 1593 C CA . SER A 1 195 ? -8.071 22.548 -30.693 1.00 35.22 195 SER A CA 1
ATOM 1594 C C . SER A 1 195 ? -6.582 22.847 -30.480 1.00 35.22 195 SER A C 1
ATOM 1596 O O . SER A 1 195 ? -5.846 22.168 -29.771 1.00 35.22 195 SER A O 1
ATOM 1598 N N . MET A 1 196 ? -6.178 23.979 -31.047 1.00 37.12 196 MET A N 1
ATOM 1599 C CA . MET A 1 196 ? -4.985 24.725 -30.677 1.00 37.12 196 MET A CA 1
ATOM 1600 C C . MET A 1 196 ? -5.205 25.369 -29.297 1.00 37.12 196 MET A C 1
ATOM 1602 O O . MET A 1 196 ? -5.966 26.325 -29.185 1.00 37.12 196 MET A O 1
ATOM 1606 N N . VAL A 1 197 ? -4.533 24.870 -28.258 1.00 37.66 197 VAL A N 1
ATOM 1607 C CA . VAL A 1 197 ? -4.299 25.628 -27.019 1.00 37.66 197 VAL A CA 1
ATOM 1608 C C . VAL A 1 197 ? -2.798 25.851 -26.915 1.00 37.66 197 VAL A C 1
ATOM 1610 O O . VAL A 1 197 ? -2.038 24.965 -26.533 1.00 37.66 197 VAL A O 1
ATOM 1613 N N . VAL A 1 198 ? -2.369 27.043 -27.322 1.00 39.72 198 VAL A N 1
ATOM 1614 C CA . VAL A 1 198 ? -1.012 27.538 -27.097 1.00 39.72 198 VAL A CA 1
ATOM 1615 C C . VAL A 1 198 ? -0.911 27.899 -25.617 1.00 39.72 198 VAL A C 1
ATOM 1617 O O . VAL A 1 198 ? -1.333 28.979 -25.211 1.00 39.72 198 VAL A O 1
ATOM 1620 N N . LEU A 1 199 ? -0.376 26.997 -24.795 1.00 37.16 199 LEU A N 1
ATOM 1621 C CA . LEU A 1 199 ? 0.129 27.371 -23.477 1.00 37.16 199 LEU A CA 1
ATOM 1622 C C . LEU A 1 199 ? 1.537 27.932 -23.673 1.00 37.16 199 LEU A C 1
ATOM 1624 O O . LEU A 1 199 ? 2.513 27.197 -23.796 1.00 37.16 199 LEU A O 1
ATOM 1628 N N . SER A 1 200 ? 1.621 29.258 -23.757 1.00 38.41 200 SER A N 1
ATOM 1629 C CA . SER A 1 200 ? 2.876 29.978 -23.570 1.00 38.41 200 SER A CA 1
ATOM 1630 C C . SER A 1 200 ? 3.348 29.727 -22.134 1.00 38.41 200 SER A C 1
ATOM 1632 O O . SER A 1 200 ? 2.686 30.136 -21.180 1.00 38.41 200 SER A O 1
ATOM 1634 N N . VAL A 1 201 ? 4.445 28.985 -21.973 1.00 45.66 201 VAL A N 1
ATOM 1635 C CA . VAL A 1 201 ? 5.060 28.736 -20.665 1.00 45.66 201 VAL A CA 1
ATOM 1636 C C . VAL A 1 201 ? 5.920 29.949 -20.316 1.00 45.66 201 VAL A C 1
ATOM 1638 O O . VAL A 1 201 ? 6.945 30.209 -20.945 1.00 45.66 201 VAL A O 1
ATOM 1641 N N . ASN A 1 202 ? 5.470 30.717 -19.323 1.00 47.62 202 ASN A N 1
ATOM 1642 C CA . ASN A 1 202 ? 6.246 31.776 -18.683 1.00 47.62 202 ASN A CA 1
ATOM 1643 C C . ASN A 1 202 ? 7.426 31.148 -17.923 1.00 47.62 202 ASN A C 1
ATOM 1645 O O . ASN A 1 202 ? 7.253 30.662 -16.806 1.00 47.62 202 ASN A O 1
ATOM 1649 N N . ALA A 1 203 ? 8.627 31.223 -18.496 1.00 51.56 203 ALA A N 1
ATOM 1650 C CA . ALA A 1 203 ? 9.887 30.699 -17.952 1.00 51.56 203 ALA A CA 1
ATOM 1651 C C . ALA A 1 203 ? 10.347 31.307 -16.598 1.00 51.56 203 ALA A C 1
ATOM 1653 O O . ALA A 1 203 ? 11.443 31.014 -16.140 1.00 51.56 203 ALA A O 1
ATOM 1654 N N . GLY A 1 204 ? 9.539 32.158 -15.952 1.00 50.91 204 GLY A N 1
ATOM 1655 C CA . GLY A 1 204 ? 9.838 32.757 -14.642 1.00 50.91 204 GLY A CA 1
ATOM 1656 C C . GLY A 1 204 ? 9.192 32.057 -13.438 1.00 50.91 204 GLY A C 1
ATOM 1657 O O . GLY A 1 204 ? 9.652 32.254 -12.322 1.00 50.91 204 GLY A O 1
ATOM 1658 N N . ARG A 1 205 ? 8.149 31.233 -13.635 1.00 57.22 205 ARG A N 1
ATOM 1659 C CA . ARG A 1 205 ? 7.436 30.548 -12.529 1.00 57.22 205 ARG A CA 1
ATOM 1660 C C . ARG A 1 205 ? 8.012 29.184 -12.149 1.00 57.22 205 ARG A C 1
ATOM 1662 O O . ARG A 1 205 ? 7.668 28.652 -11.099 1.00 57.22 205 ARG A O 1
ATOM 1669 N N . GLU A 1 206 ? 8.856 28.605 -12.997 1.00 59.78 206 GLU A N 1
ATOM 1670 C CA . GLU A 1 206 ? 9.467 27.301 -12.719 1.00 59.78 206 GLU A CA 1
ATOM 1671 C C . GLU A 1 206 ? 10.492 27.393 -11.582 1.00 59.78 206 GLU A C 1
ATOM 1673 O O . GLU A 1 206 ? 10.548 26.496 -10.749 1.00 59.78 206 GLU A O 1
ATOM 1678 N N . GLU A 1 207 ? 11.230 28.501 -11.475 1.00 63.03 207 GLU A N 1
ATOM 1679 C CA . GLU A 1 207 ? 12.229 28.685 -10.414 1.00 63.03 207 GLU A CA 1
ATOM 1680 C C . GLU A 1 207 ? 11.575 28.855 -9.029 1.00 63.03 207 GLU A C 1
ATOM 1682 O O . GLU A 1 207 ? 12.050 28.290 -8.045 1.00 63.03 207 GLU A O 1
ATOM 1687 N N . GLU A 1 208 ? 10.439 29.559 -8.951 1.00 68.12 208 GLU A N 1
ATOM 1688 C CA . GLU A 1 208 ? 9.645 29.688 -7.718 1.00 68.12 208 GLU A CA 1
ATOM 1689 C C . GLU A 1 208 ? 9.080 28.334 -7.271 1.00 68.12 208 GLU A C 1
ATOM 1691 O O . GLU A 1 208 ? 9.184 27.978 -6.098 1.00 68.12 208 GLU A O 1
ATOM 1696 N N . LEU A 1 209 ? 8.568 27.537 -8.215 1.00 74.94 209 LEU A N 1
ATOM 1697 C CA . LEU A 1 209 ? 8.080 26.187 -7.939 1.00 74.94 209 LEU A CA 1
ATOM 1698 C C . LEU A 1 209 ? 9.213 25.260 -7.478 1.00 74.94 209 LEU A C 1
ATOM 1700 O O . LEU A 1 209 ? 9.051 24.505 -6.523 1.00 74.94 209 LEU A O 1
ATOM 1704 N N . ILE A 1 210 ? 10.382 25.326 -8.120 1.00 79.50 210 ILE A N 1
ATOM 1705 C CA . ILE A 1 210 ? 11.557 24.541 -7.722 1.00 79.50 210 ILE A CA 1
ATOM 1706 C C . ILE A 1 210 ? 12.021 24.943 -6.317 1.00 79.50 210 ILE A C 1
ATOM 1708 O O . ILE A 1 210 ? 12.397 24.075 -5.524 1.00 79.50 210 ILE A O 1
ATOM 1712 N N . MET A 1 211 ? 11.980 26.232 -5.980 1.00 82.19 211 MET A N 1
ATOM 1713 C CA . MET A 1 211 ? 12.330 26.732 -4.651 1.00 82.19 211 MET A CA 1
ATOM 1714 C C . MET A 1 211 ? 11.331 26.267 -3.580 1.00 82.19 211 MET A C 1
ATOM 1716 O O . MET A 1 211 ? 11.753 25.798 -2.522 1.00 82.19 211 MET A O 1
ATOM 1720 N N . GLU A 1 212 ? 10.029 26.300 -3.870 1.00 84.31 212 GLU A N 1
ATOM 1721 C CA . GLU A 1 212 ? 8.980 25.786 -2.981 1.00 84.31 212 GLU A CA 1
ATOM 1722 C C . GLU A 1 212 ? 9.116 24.270 -2.768 1.00 84.31 212 GLU A C 1
ATOM 1724 O O . GLU A 1 212 ? 9.111 23.786 -1.633 1.00 84.31 212 GLU A O 1
ATOM 1729 N N . MET A 1 213 ? 9.358 23.515 -3.844 1.00 85.31 213 MET A N 1
ATOM 1730 C CA . MET A 1 213 ? 9.604 22.074 -3.774 1.00 85.31 213 MET A CA 1
ATOM 1731 C C . MET A 1 213 ? 10.861 21.739 -2.963 1.00 85.31 213 MET A C 1
ATOM 1733 O O . MET A 1 213 ? 10.856 20.769 -2.205 1.00 85.31 213 MET A O 1
ATOM 1737 N N . ARG A 1 214 ? 11.932 22.536 -3.075 1.00 87.25 214 ARG A N 1
ATOM 1738 C CA . ARG A 1 214 ? 13.144 22.375 -2.251 1.00 87.25 214 ARG A CA 1
ATOM 1739 C C . ARG A 1 214 ? 12.873 22.657 -0.774 1.00 87.25 214 ARG A C 1
ATOM 1741 O O . ARG A 1 214 ? 13.354 21.902 0.069 1.00 87.25 214 ARG A O 1
ATOM 1748 N N . GLY A 1 215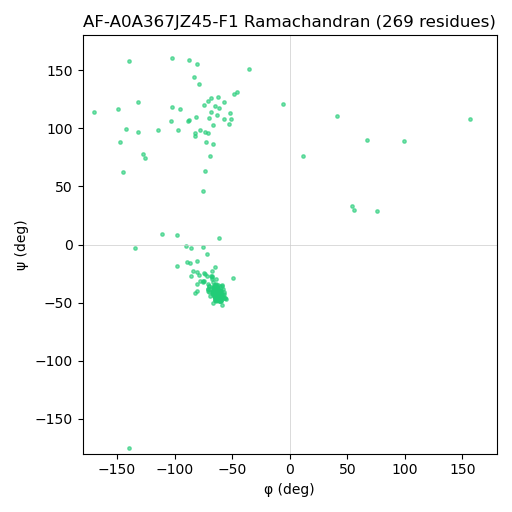 ? 12.085 23.687 -0.465 1.00 88.69 215 GLY A N 1
ATOM 1749 C CA . GLY A 1 215 ? 11.658 23.991 0.902 1.00 88.69 215 GLY A CA 1
ATOM 1750 C C . GLY A 1 215 ? 10.867 22.839 1.525 1.00 88.69 215 GLY A C 1
ATOM 1751 O O . GLY A 1 215 ? 11.216 22.364 2.604 1.00 88.69 215 GLY A O 1
ATOM 1752 N N . ALA A 1 216 ? 9.873 22.319 0.799 1.00 90.38 216 ALA A N 1
ATOM 1753 C CA . ALA A 1 216 ? 9.074 21.170 1.230 1.00 90.38 216 ALA A CA 1
ATOM 1754 C C . ALA A 1 216 ? 9.908 19.883 1.399 1.00 90.38 216 ALA A C 1
ATOM 1756 O O . ALA A 1 216 ? 9.664 19.080 2.297 1.00 90.38 216 ALA A O 1
ATOM 1757 N N . LEU A 1 217 ? 10.926 19.677 0.560 1.00 90.31 217 LEU A N 1
ATOM 1758 C CA . LEU A 1 217 ? 11.863 18.560 0.706 1.00 90.31 217 LEU A CA 1
ATOM 1759 C C . LEU A 1 217 ? 12.710 18.676 1.977 1.00 90.31 217 LEU A C 1
ATOM 1761 O O . LEU A 1 217 ? 12.919 17.670 2.653 1.00 90.31 217 LEU A O 1
ATOM 1765 N N . SER A 1 218 ? 13.171 19.882 2.315 1.00 90.38 218 SER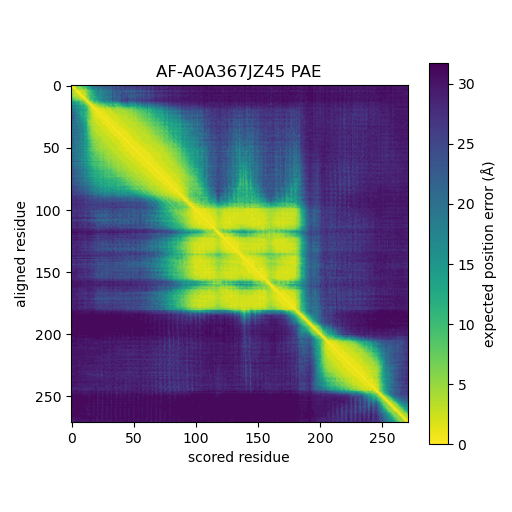 A N 1
ATOM 1766 C CA . SER A 1 218 ? 13.957 20.120 3.530 1.00 90.38 218 SER A CA 1
ATOM 1767 C C . SER A 1 218 ? 13.133 19.857 4.791 1.00 90.38 218 SER A C 1
ATOM 1769 O O . SER A 1 218 ? 13.594 19.153 5.689 1.00 90.38 218 SER A O 1
ATOM 1771 N N . THR A 1 219 ? 11.887 20.338 4.843 1.00 91.31 219 THR A N 1
ATOM 1772 C CA . THR A 1 219 ? 10.999 20.105 5.995 1.00 91.31 219 THR A CA 1
ATOM 1773 C C . THR A 1 219 ? 10.671 18.624 6.167 1.00 91.31 219 THR A C 1
ATOM 1775 O O . THR A 1 219 ? 10.769 18.092 7.273 1.00 91.31 219 THR A O 1
ATOM 1778 N N . LEU A 1 220 ? 10.385 17.913 5.072 1.00 91.81 220 LEU A N 1
ATOM 1779 C CA . LEU A 1 220 ? 10.171 16.465 5.110 1.00 91.81 220 LEU A CA 1
ATOM 1780 C C . LEU A 1 220 ? 11.420 15.700 5.559 1.00 91.81 220 LEU A C 1
ATOM 1782 O O . LEU A 1 220 ? 11.305 14.715 6.289 1.00 91.81 220 LEU A O 1
ATOM 1786 N N . GLN A 1 221 ? 12.617 16.128 5.151 1.00 91.56 221 GLN A N 1
ATOM 1787 C CA . GLN A 1 221 ? 13.864 15.517 5.612 1.00 91.56 221 GLN A CA 1
ATOM 1788 C C . GLN A 1 221 ? 14.064 15.716 7.117 1.00 91.56 221 GLN A C 1
ATOM 1790 O O . GLN A 1 221 ? 14.371 14.748 7.817 1.00 91.56 221 GLN A O 1
ATOM 1795 N N . GLU A 1 222 ? 13.832 16.921 7.635 1.00 91.31 222 GLU A N 1
ATOM 1796 C CA . GLU A 1 222 ? 13.907 17.206 9.069 1.00 91.31 222 GLU A CA 1
ATOM 1797 C C . GLU A 1 222 ? 12.913 16.362 9.874 1.00 91.31 222 GLU A C 1
ATOM 1799 O O . GLU A 1 222 ? 13.297 15.714 10.852 1.00 91.31 222 GLU A O 1
ATOM 1804 N N . GLU A 1 223 ? 11.654 16.285 9.446 1.00 93.06 223 GLU A N 1
ATOM 1805 C CA . GLU A 1 223 ? 10.660 15.427 10.095 1.00 93.06 223 GLU A CA 1
ATOM 1806 C C . GLU A 1 223 ? 11.060 13.949 10.056 1.00 93.06 223 GLU A C 1
ATOM 1808 O O . GLU A 1 223 ? 10.944 13.247 11.063 1.00 93.06 223 GLU A O 1
ATOM 1813 N N . ASN A 1 224 ? 11.621 13.477 8.941 1.00 92.25 224 ASN A N 1
ATOM 1814 C CA . ASN A 1 224 ? 12.117 12.108 8.828 1.00 92.25 224 ASN A CA 1
ATOM 1815 C C . ASN A 1 224 ? 13.257 11.833 9.824 1.00 92.25 224 ASN A C 1
ATOM 1817 O O . ASN A 1 224 ? 13.298 10.769 10.447 1.00 92.25 224 ASN A O 1
ATOM 1821 N N . THR A 1 225 ? 14.157 12.799 10.043 1.00 92.94 225 THR A N 1
ATOM 1822 C CA . THR A 1 225 ? 15.216 12.663 11.058 1.00 92.94 225 THR A CA 1
ATOM 1823 C C . THR A 1 225 ? 14.655 12.633 12.481 1.00 92.94 225 THR A C 1
ATOM 1825 O O . THR A 1 225 ? 15.060 11.771 13.266 1.00 92.94 225 THR A O 1
ATOM 1828 N N . LYS A 1 226 ? 13.663 13.477 12.800 1.00 93.81 226 LYS A N 1
ATOM 1829 C CA . LYS A 1 226 ? 12.971 13.481 14.103 1.00 93.81 226 LYS A CA 1
ATOM 1830 C C . LYS A 1 226 ? 12.247 12.160 14.356 1.00 93.81 226 LYS A C 1
ATOM 1832 O O . LYS A 1 226 ? 12.351 11.585 15.440 1.00 93.81 226 LYS A O 1
ATOM 1837 N N . LEU A 1 227 ? 11.560 11.630 13.344 1.00 95.19 227 LEU A N 1
ATOM 1838 C CA . LEU A 1 227 ? 10.882 10.337 13.428 1.00 95.19 227 LEU A CA 1
ATOM 1839 C C . LEU A 1 227 ? 11.870 9.185 13.618 1.00 95.19 227 LEU A C 1
ATOM 1841 O O . LEU A 1 227 ? 11.625 8.317 14.454 1.00 95.19 227 LEU A O 1
ATOM 1845 N N . LYS A 1 228 ? 13.015 9.194 12.924 1.00 94.94 228 LYS A N 1
ATOM 1846 C CA . LYS A 1 228 ? 14.085 8.204 13.137 1.00 94.94 228 LYS A CA 1
ATOM 1847 C C . LYS A 1 228 ? 14.633 8.244 14.563 1.00 94.94 228 LYS A C 1
ATOM 1849 O O . LYS A 1 228 ? 14.827 7.190 15.163 1.00 94.94 228 LYS A O 1
ATOM 1854 N N . GLN A 1 229 ? 14.847 9.435 15.123 1.00 92.31 229 GLN A N 1
ATOM 1855 C CA . GLN A 1 229 ? 15.280 9.582 16.515 1.00 92.31 229 GLN A CA 1
ATOM 1856 C C . GLN A 1 229 ? 14.225 9.052 17.494 1.00 92.31 229 GLN A C 1
ATOM 1858 O O . GLN A 1 229 ? 14.553 8.271 18.386 1.00 92.31 229 GLN A O 1
ATOM 1863 N N . LYS A 1 230 ? 12.947 9.396 17.291 1.00 94.38 230 LYS A N 1
ATOM 1864 C CA . LYS A 1 230 ? 11.840 8.906 18.126 1.00 94.38 230 LYS A CA 1
ATOM 1865 C C . LYS A 1 230 ? 11.691 7.385 18.053 1.00 94.38 230 LYS A C 1
ATOM 1867 O O . LYS A 1 230 ? 11.486 6.740 19.078 1.00 94.38 230 LYS A O 1
ATOM 1872 N N . LEU A 1 231 ? 11.839 6.806 16.861 1.00 93.69 231 LEU A N 1
ATOM 1873 C CA . LEU A 1 231 ? 11.824 5.359 16.655 1.00 93.69 231 LEU A CA 1
ATOM 1874 C C . LEU A 1 231 ? 12.965 4.682 17.421 1.00 93.69 231 LEU A C 1
ATOM 1876 O O . LEU A 1 231 ? 12.732 3.671 18.075 1.00 93.69 231 LEU A O 1
ATOM 1880 N N . LYS A 1 232 ? 14.170 5.262 17.389 1.00 94.12 232 LYS A N 1
ATOM 1881 C CA . LYS A 1 232 ? 15.329 4.746 18.123 1.00 94.12 232 LYS A CA 1
ATOM 1882 C C . LYS A 1 232 ? 15.098 4.763 19.637 1.00 94.12 232 LYS A C 1
ATOM 1884 O O . LYS A 1 232 ? 15.289 3.738 20.280 1.00 94.12 232 LYS A O 1
ATOM 1889 N N . LEU A 1 233 ? 14.603 5.875 20.188 1.00 90.81 233 LEU A N 1
ATOM 1890 C CA . LEU A 1 233 ? 14.259 5.974 21.614 1.00 90.81 233 LEU A CA 1
ATOM 1891 C C . LEU A 1 233 ? 13.192 4.953 22.017 1.00 90.81 233 LEU A C 1
ATOM 1893 O O . LEU A 1 233 ? 13.296 4.310 23.057 1.00 90.81 233 LEU A O 1
ATOM 1897 N N . MET A 1 234 ? 12.175 4.770 21.175 1.00 93.00 234 MET A N 1
ATOM 1898 C CA . MET A 1 234 ? 11.131 3.782 21.419 1.00 93.00 234 MET A CA 1
ATOM 1899 C C . MET A 1 234 ? 11.688 2.351 21.375 1.00 93.00 234 MET A C 1
ATOM 1901 O O . MET A 1 234 ? 11.347 1.546 22.234 1.00 93.00 234 MET A O 1
ATOM 1905 N N . GLN A 1 235 ? 12.568 2.030 20.423 1.00 92.00 235 GLN A N 1
ATOM 1906 C CA . GLN A 1 235 ? 13.236 0.726 20.339 1.00 92.00 235 GLN A CA 1
ATOM 1907 C C . GLN A 1 235 ? 14.141 0.458 21.547 1.00 92.00 235 GLN A C 1
ATOM 1909 O O . GLN A 1 235 ? 14.144 -0.654 22.068 1.00 92.00 235 GLN A O 1
ATOM 1914 N N . GLU A 1 236 ? 14.872 1.466 22.024 1.00 89.50 236 GLU A N 1
ATOM 1915 C CA . GLU A 1 236 ? 15.662 1.380 23.256 1.00 89.50 236 GLU A CA 1
ATOM 1916 C C . GLU A 1 236 ? 14.763 1.168 24.483 1.00 89.50 236 GLU A C 1
ATOM 1918 O O . GLU A 1 236 ? 15.064 0.320 25.322 1.00 89.50 236 GLU A O 1
ATOM 1923 N N . GLY A 1 237 ? 13.623 1.862 24.558 1.00 89.38 237 GLY A N 1
ATOM 1924 C CA . GLY A 1 237 ? 12.608 1.649 25.591 1.00 89.38 237 GLY A CA 1
ATOM 1925 C C . GLY A 1 237 ? 12.032 0.232 25.568 1.00 89.38 237 GLY A C 1
ATOM 1926 O O . GLY A 1 237 ? 11.979 -0.425 26.605 1.00 89.38 237 GLY A O 1
ATOM 1927 N N . PHE A 1 238 ? 11.681 -0.283 24.386 1.00 89.12 238 PHE A N 1
ATOM 1928 C CA . PHE A 1 238 ? 11.247 -1.672 24.213 1.00 89.12 238 PHE A CA 1
ATOM 1929 C C . PHE A 1 238 ? 12.328 -2.669 24.621 1.00 89.12 238 PHE A C 1
ATOM 1931 O O . PHE A 1 238 ? 12.012 -3.675 25.248 1.00 89.12 238 PHE A O 1
ATOM 1938 N N . LYS A 1 239 ? 13.595 -2.394 24.297 1.00 89.62 239 LYS A N 1
ATOM 1939 C CA . LYS A 1 239 ? 14.720 -3.242 24.692 1.00 89.62 239 LYS A CA 1
ATOM 1940 C C . LYS A 1 239 ? 14.869 -3.292 26.214 1.00 89.62 239 LYS A C 1
ATOM 1942 O O . LYS A 1 239 ? 14.922 -4.386 26.760 1.00 89.62 239 LYS A O 1
ATOM 1947 N N . ARG A 1 240 ? 14.833 -2.142 26.897 1.00 84.31 240 ARG A N 1
ATOM 1948 C CA . ARG A 1 240 ? 14.873 -2.072 28.371 1.00 84.31 240 ARG A CA 1
ATOM 1949 C C . ARG A 1 240 ? 13.687 -2.781 29.016 1.00 84.31 240 ARG A C 1
ATOM 1951 O O . ARG A 1 240 ? 13.860 -3.506 29.986 1.00 84.31 240 ARG A O 1
ATOM 1958 N N . LEU A 1 241 ? 12.484 -2.590 28.471 1.00 85.62 241 LEU A N 1
ATOM 1959 C CA . LEU A 1 241 ? 11.279 -3.245 28.976 1.00 85.62 241 LEU A CA 1
ATOM 1960 C C . LEU A 1 241 ? 11.367 -4.766 28.804 1.00 85.62 241 LEU A C 1
ATOM 1962 O O . LEU A 1 241 ? 11.019 -5.513 29.711 1.00 85.62 241 LEU A O 1
ATOM 1966 N N . LYS A 1 242 ? 11.870 -5.224 27.654 1.00 88.31 242 LYS A N 1
ATOM 1967 C CA . LYS A 1 242 ? 12.101 -6.641 27.378 1.00 88.31 242 LYS A CA 1
ATOM 1968 C C . LYS A 1 242 ? 13.133 -7.238 28.339 1.00 88.31 242 LYS A C 1
ATOM 1970 O O . LYS A 1 242 ? 12.867 -8.287 28.911 1.00 88.31 242 LYS A O 1
ATOM 1975 N N . GLU A 1 243 ? 14.249 -6.549 28.568 1.00 83.88 243 GLU A N 1
ATOM 1976 C CA . GLU A 1 243 ? 15.277 -6.955 29.537 1.00 83.88 243 GLU A CA 1
ATOM 1977 C C . GLU A 1 243 ? 14.717 -7.025 30.970 1.00 83.88 243 GLU A C 1
ATOM 1979 O O . GLU A 1 243 ? 14.976 -7.998 31.674 1.00 83.88 243 GLU A O 1
ATOM 1984 N N . ALA A 1 244 ? 13.879 -6.065 31.379 1.00 78.56 244 ALA A N 1
ATOM 1985 C CA . ALA A 1 244 ? 13.221 -6.062 32.690 1.00 78.56 244 ALA A CA 1
ATOM 1986 C C . ALA A 1 244 ? 12.189 -7.195 32.869 1.00 78.56 244 ALA A C 1
ATOM 1988 O O . ALA A 1 244 ? 11.964 -7.657 33.985 1.00 78.56 244 ALA A O 1
ATOM 1989 N N . ILE A 1 245 ? 11.554 -7.643 31.781 1.00 79.19 245 ILE A N 1
ATOM 1990 C CA . ILE A 1 245 ? 10.601 -8.763 31.794 1.00 79.19 245 ILE A CA 1
ATOM 1991 C C . ILE A 1 245 ? 11.330 -10.116 31.789 1.00 79.19 245 ILE A C 1
ATOM 1993 O O . ILE A 1 245 ? 10.900 -11.042 32.473 1.00 79.19 245 ILE A O 1
ATOM 1997 N N . GLU A 1 246 ? 12.416 -10.250 31.021 1.00 79.56 246 GLU A N 1
ATOM 1998 C CA . GLU A 1 246 ? 13.176 -11.504 30.881 1.00 79.56 246 GLU A CA 1
ATOM 1999 C C . GLU A 1 246 ? 14.121 -11.768 32.069 1.00 79.56 246 GLU A C 1
ATOM 2001 O O . GLU A 1 246 ? 14.401 -12.925 32.389 1.00 79.56 246 GLU A O 1
ATOM 2006 N N . HIS A 1 247 ? 14.564 -10.717 32.765 1.00 72.69 247 HIS A N 1
ATOM 2007 C CA . HIS A 1 247 ? 15.393 -10.806 33.967 1.00 72.69 247 HIS A CA 1
ATOM 2008 C C . HIS A 1 247 ? 14.784 -9.998 35.124 1.00 72.69 247 HIS A C 1
ATOM 2010 O O . HIS A 1 247 ? 15.275 -8.910 35.431 1.00 72.69 247 HIS A O 1
ATOM 2016 N N . PRO A 1 248 ? 13.747 -10.519 35.812 1.00 58.81 248 PRO A N 1
ATOM 2017 C CA . PRO A 1 248 ? 13.232 -9.935 37.046 1.00 58.81 248 PRO A CA 1
ATOM 2018 C C . PRO A 1 248 ? 14.206 -10.222 38.201 1.00 58.81 248 PRO A C 1
ATOM 2020 O O . PRO A 1 248 ? 13.902 -10.959 39.136 1.00 58.81 248 PRO A O 1
ATOM 2023 N N . SER A 1 249 ? 15.421 -9.690 38.104 1.00 52.78 249 SER A N 1
ATOM 2024 C CA . SER A 1 249 ? 16.364 -9.636 39.214 1.00 52.78 249 SER A CA 1
ATOM 2025 C C . SER A 1 249 ? 15.964 -8.474 40.125 1.00 52.78 249 SER A C 1
ATOM 2027 O O . SER A 1 249 ? 15.562 -7.418 39.644 1.00 52.78 249 SER A O 1
ATOM 2029 N N . GLU A 1 250 ? 16.032 -8.722 41.430 1.00 47.41 250 GLU A N 1
ATOM 2030 C CA . GLU A 1 250 ? 15.616 -7.885 42.565 1.00 47.41 250 GLU A CA 1
ATOM 2031 C C . GLU A 1 250 ? 15.820 -6.359 42.415 1.00 47.41 250 GLU A C 1
ATOM 2033 O O . GLU A 1 250 ? 16.740 -5.906 41.732 1.00 47.41 250 GLU A O 1
ATOM 2038 N N . PRO A 1 251 ? 14.980 -5.535 43.080 1.00 46.47 251 PRO A N 1
ATOM 2039 C CA . PRO A 1 251 ? 14.958 -4.093 42.883 1.00 46.47 251 PRO A CA 1
ATOM 2040 C C . PRO A 1 251 ? 16.214 -3.445 43.476 1.00 46.47 251 PRO A C 1
ATOM 2042 O O . PRO A 1 251 ? 16.243 -3.100 44.655 1.00 46.47 251 PRO A O 1
ATOM 2045 N N . ASN A 1 252 ? 17.228 -3.200 42.648 1.00 39.38 252 ASN A N 1
ATOM 2046 C CA . ASN A 1 252 ? 18.220 -2.174 42.941 1.00 39.38 252 ASN A CA 1
ATOM 2047 C C . ASN A 1 252 ? 17.646 -0.825 42.509 1.00 39.38 252 ASN A C 1
ATOM 2049 O O . ASN A 1 252 ? 17.713 -0.416 41.351 1.00 39.38 252 ASN A O 1
ATOM 2053 N N . ILE A 1 253 ? 17.025 -0.155 43.477 1.00 51.88 253 ILE A N 1
ATOM 2054 C CA . ILE A 1 253 ? 16.739 1.273 43.424 1.00 51.88 253 ILE A CA 1
ATOM 2055 C C . ILE A 1 253 ? 18.094 1.988 43.478 1.00 51.88 253 ILE A C 1
ATOM 2057 O O . ILE A 1 253 ? 18.566 2.356 44.548 1.00 51.88 253 ILE A O 1
ATOM 2061 N N . GLU A 1 254 ? 18.728 2.184 42.328 1.00 39.12 254 GLU A N 1
ATOM 2062 C CA . GLU A 1 254 ? 19.662 3.292 42.157 1.00 39.12 254 GLU A CA 1
ATOM 2063 C C . GLU A 1 254 ? 18.891 4.419 41.472 1.00 39.12 254 GLU A C 1
ATOM 2065 O O . GLU A 1 254 ? 18.630 4.410 40.268 1.00 39.12 254 GLU A O 1
ATOM 2070 N N . LEU A 1 255 ? 18.448 5.370 42.305 1.00 50.94 255 LEU A N 1
ATOM 2071 C CA . LEU A 1 255 ? 18.169 6.731 41.871 1.00 50.94 255 LEU A CA 1
ATOM 2072 C C . LEU A 1 255 ? 19.421 7.228 41.151 1.00 50.94 255 LEU A C 1
ATOM 2074 O O . LEU A 1 255 ? 20.381 7.609 41.817 1.00 50.94 255 LEU A O 1
ATOM 2078 N N . ASP A 1 256 ? 19.387 7.264 39.824 1.00 36.66 256 ASP A N 1
ATOM 2079 C CA . ASP A 1 256 ? 20.375 8.021 39.075 1.00 36.66 256 ASP A CA 1
ATOM 2080 C C . ASP A 1 256 ? 19.738 9.320 38.586 1.00 36.66 256 ASP A C 1
ATOM 2082 O O . ASP A 1 256 ? 18.850 9.378 37.730 1.00 36.66 256 ASP A O 1
ATOM 2086 N N . SER A 1 257 ? 20.162 10.373 39.272 1.00 49.47 257 SER A N 1
ATOM 2087 C CA . SER A 1 257 ? 19.866 11.774 39.055 1.00 49.47 257 SER A CA 1
ATOM 2088 C C . SER A 1 257 ? 20.125 12.175 37.605 1.00 49.47 257 SER A C 1
ATOM 2090 O O . SER A 1 257 ? 21.276 12.342 37.204 1.00 49.47 257 SER A O 1
ATOM 2092 N N . PHE A 1 258 ? 19.067 12.411 36.827 1.00 39.69 258 PHE A N 1
ATOM 2093 C CA . PHE A 1 258 ? 19.217 13.111 35.556 1.00 39.69 258 PHE A CA 1
ATOM 2094 C C . PHE A 1 258 ? 19.105 14.614 35.792 1.00 39.69 258 PHE A C 1
ATOM 2096 O O . PHE A 1 258 ? 18.039 15.151 36.098 1.00 39.69 258 PHE A O 1
ATOM 2103 N N . SER A 1 259 ? 20.261 15.267 35.704 1.00 40.53 259 SER A N 1
ATOM 2104 C CA . SER A 1 259 ? 20.453 16.695 35.896 1.00 40.53 259 SER A CA 1
ATOM 2105 C C . SER A 1 259 ? 19.578 17.496 34.932 1.00 40.53 259 SER A C 1
ATOM 2107 O O . SER A 1 259 ? 19.714 17.387 33.711 1.00 40.53 259 SER A O 1
ATOM 2109 N N . LEU A 1 260 ? 18.730 18.352 35.493 1.00 40.31 260 LEU A N 1
ATOM 2110 C CA . LEU A 1 260 ? 18.052 19.414 34.770 1.00 40.31 260 LEU A CA 1
ATOM 2111 C C . LEU A 1 260 ? 19.103 20.498 34.465 1.00 40.31 260 LEU A C 1
ATOM 2113 O O . LEU A 1 260 ? 19.343 21.385 35.280 1.00 40.31 260 LEU A O 1
ATOM 2117 N N . MET A 1 261 ? 19.804 20.378 33.336 1.00 41.75 261 MET A N 1
ATOM 2118 C CA . MET A 1 261 ? 20.607 21.481 32.806 1.00 41.75 261 MET A CA 1
ATOM 2119 C C . MET A 1 261 ? 19.657 22.460 32.123 1.00 41.75 261 MET A C 1
ATOM 2121 O O . MET A 1 261 ? 19.196 22.250 31.003 1.00 41.75 261 MET A O 1
ATOM 2125 N N . ASP A 1 262 ? 19.343 23.500 32.886 1.00 40.50 262 ASP A N 1
ATOM 2126 C CA . ASP A 1 262 ? 18.900 24.804 32.424 1.00 40.50 262 ASP A CA 1
ATOM 2127 C C . ASP A 1 262 ? 19.832 25.300 31.308 1.00 40.50 262 ASP A C 1
ATOM 2129 O O . ASP A 1 262 ? 21.060 25.267 31.409 1.00 40.50 262 ASP A O 1
ATOM 2133 N N . SER A 1 263 ? 19.239 25.715 30.199 1.00 37.97 263 SER A N 1
ATOM 2134 C CA . SER A 1 263 ? 19.900 26.505 29.165 1.00 37.97 263 SER A CA 1
ATOM 2135 C C . SER A 1 263 ? 18.872 27.472 28.609 1.00 37.97 263 SER A C 1
ATOM 2137 O O . SER A 1 263 ? 18.500 27.428 27.437 1.00 37.97 263 SER A O 1
ATOM 2139 N N . SER A 1 264 ? 18.389 28.339 29.492 1.00 41.69 264 SER A N 1
ATOM 2140 C CA . SER A 1 264 ? 17.969 29.676 29.107 1.00 41.69 264 SER A CA 1
ATOM 2141 C C . SER A 1 264 ? 19.112 30.331 28.325 1.00 41.69 264 SER A C 1
ATOM 2143 O O . SER A 1 264 ? 20.184 30.585 28.870 1.00 41.69 264 SER A O 1
ATOM 2145 N N . SER A 1 265 ? 18.900 30.588 27.038 1.00 41.69 265 SER A N 1
ATOM 2146 C CA . SER A 1 265 ? 19.654 31.616 26.332 1.00 41.69 265 SER A CA 1
ATOM 2147 C C . SER A 1 265 ? 18.656 32.460 25.567 1.00 41.69 265 SER A C 1
ATOM 2149 O O . SER A 1 265 ? 18.193 32.105 24.483 1.00 41.69 265 SER A O 1
ATOM 2151 N N . ASP A 1 266 ? 18.312 33.573 26.204 1.00 43.12 266 ASP A N 1
ATOM 2152 C CA . ASP A 1 266 ? 17.764 34.751 25.566 1.00 43.12 266 ASP A CA 1
ATOM 2153 C C . ASP A 1 266 ? 18.566 35.087 24.304 1.00 43.12 266 ASP A C 1
ATOM 2155 O O . ASP A 1 266 ? 19.791 35.203 24.335 1.00 43.12 266 ASP A O 1
ATOM 2159 N N . HIS A 1 267 ? 17.856 35.315 23.205 1.00 40.84 267 HIS A N 1
ATOM 2160 C CA . HIS A 1 267 ? 18.198 36.409 22.310 1.00 40.84 267 HIS A CA 1
ATOM 2161 C C . HIS A 1 267 ? 16.917 36.958 21.686 1.00 40.84 267 HIS A C 1
ATOM 2163 O O . HIS A 1 267 ? 16.454 36.550 20.624 1.00 40.84 267 HIS A O 1
ATOM 2169 N N . VAL A 1 268 ? 16.345 37.916 22.410 1.00 43.41 268 VAL A N 1
ATOM 2170 C CA . VAL A 1 268 ? 15.581 39.016 21.835 1.00 43.41 268 VAL A CA 1
ATOM 2171 C C . VAL A 1 268 ? 16.537 39.813 20.948 1.00 43.41 268 VAL A C 1
ATOM 2173 O O . VAL A 1 268 ? 17.589 40.246 21.416 1.00 43.41 268 VAL A O 1
ATOM 2176 N N . LEU A 1 269 ? 16.164 40.031 19.692 1.00 46.72 269 LEU A N 1
ATOM 2177 C CA . LEU A 1 269 ? 16.551 41.221 18.938 1.00 46.72 269 LEU A CA 1
ATOM 2178 C C . LEU A 1 269 ? 15.350 41.631 18.083 1.00 46.72 269 LEU A C 1
ATOM 2180 O O . LEU A 1 269 ? 15.042 41.025 17.061 1.00 46.72 269 LEU A O 1
ATOM 2184 N N . LEU A 1 270 ? 14.641 42.625 18.612 1.00 44.41 270 LEU A N 1
ATOM 2185 C CA . LEU A 1 270 ? 13.788 43.549 17.880 1.00 44.41 270 LEU A CA 1
ATOM 2186 C C . LEU A 1 270 ? 14.699 44.539 17.145 1.00 44.41 270 LEU A C 1
ATOM 2188 O O . LEU A 1 270 ? 15.453 45.248 17.809 1.00 44.41 270 LEU A O 1
ATOM 2192 N N . GLU A 1 271 ? 14.602 44.578 15.820 1.00 45.34 271 GLU A N 1
ATOM 2193 C CA . GLU A 1 271 ? 14.331 45.779 15.008 1.00 45.34 271 GLU A CA 1
ATOM 2194 C C . GLU A 1 271 ? 13.890 45.354 13.601 1.00 45.34 271 GLU A C 1
ATOM 2196 O O . GLU A 1 271 ? 14.552 44.470 13.009 1.00 45.34 271 GLU A O 1
#

Foldseek 3Di:
DPPVVVVVVVVVPPVVVVVVVVVVVVVVVVVVVVVVVVVVVVVVVVVVVVVVVVVVVVVVVVVVVVVVVVVVVVVVVVVVVVVVVVVVVVVVVVVVVVVLLVVLLVLLVQLLCQCPVDLARDPSNLVSLVVNVPRPPDALVSCVVSVVLVVLVVLLVDDHPDDPRCSNVSSVVVNVVSVVNVDPDPDDPDDDDDDDDPPPDPPPVVVVVVVVVVVVVVVVVVVVVVVVVVVVVVVVVVVVVVCCVVDVDDDPPDPDDDDPDDDDDDDDDDD

Radius of gyration: 50.05 Å; Cα contacts (8 Å, |Δi|>4): 72; chains: 1; bounding box: 114×70×145 Å

pLDDT: mean 79.14, std 19.83, range [33.69, 98.12]